Protein AF-A0A535M406-F1 (afdb_monomer_lite)

pLDDT: mean 81.82, std 18.18, range [33.34, 98.56]

Structure (mmCIF, N/CA/C/O backbone):
data_AF-A0A535M406-F1
#
_entry.id   AF-A0A535M406-F1
#
loop_
_atom_site.group_PDB
_atom_site.id
_atom_site.type_symbol
_atom_site.label_atom_id
_atom_site.label_alt_id
_atom_site.label_comp_id
_atom_site.label_asym_id
_atom_site.label_entity_id
_atom_site.label_seq_id
_atom_site.pdbx_PDB_ins_code
_atom_site.Cartn_x
_atom_site.Cartn_y
_atom_site.Cartn_z
_atom_site.occupancy
_atom_site.B_iso_or_equiv
_atom_site.auth_seq_id
_atom_site.auth_comp_id
_atom_site.auth_asym_id
_atom_site.auth_atom_id
_atom_site.pdbx_PDB_model_num
ATOM 1 N N . MET A 1 1 ? 58.680 9.173 12.655 1.00 36.47 1 MET A N 1
ATOM 2 C CA . MET A 1 1 ? 57.725 8.862 11.568 1.00 36.47 1 MET A CA 1
ATOM 3 C C . MET A 1 1 ? 56.357 9.417 11.970 1.00 36.47 1 MET A C 1
ATOM 5 O O . MET A 1 1 ? 55.750 8.888 12.888 1.00 36.47 1 MET A O 1
ATOM 9 N N . LYS A 1 2 ? 55.938 10.567 11.421 1.00 33.50 2 LYS A N 1
ATOM 10 C CA . LYS A 1 2 ? 54.682 11.246 11.800 1.00 33.50 2 LYS A CA 1
ATOM 11 C C . LYS A 1 2 ? 53.519 10.630 11.011 1.00 33.50 2 LYS A C 1
ATOM 13 O O . LYS A 1 2 ? 53.474 10.797 9.795 1.00 33.50 2 LYS A O 1
ATOM 18 N N . LEU A 1 3 ? 52.600 9.929 11.682 1.00 36.66 3 LEU A N 1
ATOM 19 C CA . LEU A 1 3 ? 51.358 9.455 11.063 1.00 36.66 3 LEU A CA 1
ATOM 20 C C . LEU A 1 3 ? 50.473 10.657 10.706 1.00 36.66 3 LEU A C 1
ATOM 22 O O . LEU A 1 3 ? 49.962 11.356 11.577 1.00 36.66 3 LEU A O 1
ATOM 26 N N . ARG A 1 4 ? 50.287 10.891 9.406 1.00 40.94 4 ARG A N 1
ATOM 27 C CA . ARG A 1 4 ? 49.237 11.766 8.882 1.00 40.94 4 ARG A CA 1
ATOM 28 C C . ARG A 1 4 ? 47.929 10.974 8.879 1.00 40.94 4 ARG A C 1
ATOM 30 O O . ARG A 1 4 ? 47.700 10.191 7.963 1.00 40.94 4 ARG A O 1
ATOM 37 N N . LEU A 1 5 ? 47.085 11.157 9.898 1.00 39.38 5 LEU A N 1
ATOM 38 C CA . LEU A 1 5 ? 45.704 10.673 9.841 1.00 39.38 5 LEU A CA 1
ATOM 39 C C . LEU A 1 5 ? 44.973 11.418 8.718 1.00 39.38 5 LEU A C 1
ATOM 41 O O . LEU A 1 5 ? 44.841 12.643 8.722 1.00 39.38 5 LEU A O 1
ATOM 45 N N . CYS A 1 6 ? 44.562 10.649 7.717 1.00 34.50 6 CYS A N 1
ATOM 46 C CA . CYS A 1 6 ? 43.936 11.118 6.498 1.00 34.50 6 CYS A CA 1
ATOM 47 C C . CYS A 1 6 ? 42.522 11.644 6.802 1.00 34.50 6 CYS A C 1
ATOM 49 O O . CYS A 1 6 ? 41.710 10.946 7.409 1.00 34.50 6 CYS A O 1
ATOM 51 N N . LYS A 1 7 ? 42.213 12.858 6.326 1.00 36.78 7 LYS A N 1
ATOM 52 C CA . LYS A 1 7 ? 40.925 13.571 6.474 1.00 36.78 7 LYS A CA 1
ATOM 53 C C . LYS A 1 7 ? 39.695 12.815 5.924 1.00 36.78 7 LYS A C 1
ATOM 55 O O . LYS A 1 7 ? 38.573 13.275 6.089 1.00 36.78 7 LYS A O 1
ATOM 60 N N . TRP A 1 8 ? 39.891 11.645 5.321 1.00 37.78 8 TRP A N 1
ATOM 61 C CA . TRP A 1 8 ? 38.843 10.776 4.781 1.00 37.78 8 TRP A CA 1
ATOM 62 C C . TRP A 1 8 ? 38.160 9.894 5.837 1.00 37.78 8 TRP A C 1
ATOM 64 O O . TRP A 1 8 ? 37.022 9.479 5.637 1.00 37.78 8 TRP A O 1
ATOM 74 N N . ALA A 1 9 ? 38.794 9.660 6.993 1.00 37.50 9 ALA A N 1
ATOM 75 C CA . ALA A 1 9 ? 38.210 8.824 8.049 1.00 37.50 9 ALA A CA 1
ATOM 76 C C . ALA A 1 9 ? 37.004 9.479 8.755 1.00 37.50 9 ALA A C 1
ATOM 78 O O . ALA A 1 9 ? 36.160 8.781 9.311 1.00 37.50 9 ALA A O 1
ATOM 79 N N . VAL A 1 10 ? 36.884 10.811 8.700 1.00 38.19 10 VAL A N 1
ATOM 80 C CA . VAL A 1 10 ? 35.792 11.551 9.361 1.00 38.19 10 VAL A CA 1
ATOM 81 C C . VAL A 1 10 ? 34.490 11.510 8.545 1.00 38.19 10 VAL A C 1
ATOM 83 O O . VAL A 1 10 ? 33.410 11.563 9.123 1.00 38.19 10 VAL A O 1
ATOM 86 N N . ILE A 1 11 ? 34.556 11.321 7.222 1.00 37.59 11 ILE A N 1
ATOM 87 C CA . ILE A 1 11 ? 33.353 11.276 6.368 1.00 37.59 11 ILE A CA 1
ATOM 88 C C . ILE A 1 11 ? 32.660 9.903 6.437 1.00 37.59 11 ILE A C 1
ATOM 90 O O . ILE A 1 11 ? 31.436 9.830 6.391 1.00 37.59 11 ILE A O 1
ATOM 94 N N . ALA A 1 12 ? 33.407 8.816 6.650 1.00 37.59 12 ALA A N 1
ATOM 95 C CA . ALA A 1 12 ? 32.821 7.480 6.797 1.00 37.59 12 ALA A CA 1
ATOM 96 C C . ALA A 1 12 ? 32.092 7.278 8.142 1.00 37.59 12 ALA A C 1
ATOM 98 O O . ALA A 1 12 ? 31.164 6.477 8.231 1.00 37.59 12 ALA A O 1
ATOM 99 N N . MET A 1 13 ? 32.467 8.027 9.185 1.00 33.34 13 MET A N 1
ATOM 100 C CA . MET A 1 13 ? 31.913 7.848 10.532 1.00 33.34 13 MET A CA 1
ATOM 101 C C . MET A 1 13 ? 30.552 8.534 10.743 1.00 33.34 13 MET A C 1
ATOM 103 O O . MET A 1 13 ? 29.824 8.156 11.656 1.00 33.34 13 MET A O 1
ATOM 107 N N . LEU A 1 14 ? 30.157 9.478 9.876 1.00 35.66 14 LEU A N 1
ATOM 108 C CA . LEU A 1 14 ? 28.833 10.121 9.939 1.00 35.66 14 LEU A CA 1
ATOM 109 C C . LEU A 1 14 ? 27.709 9.300 9.282 1.00 35.66 14 LEU A C 1
ATOM 111 O O . LEU A 1 14 ? 26.537 9.581 9.510 1.00 35.66 14 LEU A O 1
ATOM 115 N N . MET A 1 15 ? 28.047 8.273 8.496 1.00 39.69 15 MET A N 1
ATOM 116 C CA . MET A 1 15 ? 27.071 7.390 7.834 1.00 39.69 15 MET A CA 1
ATOM 117 C C . MET A 1 15 ? 26.693 6.165 8.686 1.00 39.69 15 MET A C 1
ATOM 119 O O . MET A 1 15 ? 25.773 5.432 8.338 1.00 39.69 15 MET A O 1
ATOM 123 N N . LEU A 1 16 ? 27.379 5.945 9.814 1.00 42.25 16 LEU A N 1
ATOM 124 C CA . LEU A 1 16 ? 27.208 4.770 10.680 1.00 42.25 16 LEU A CA 1
ATOM 125 C C . LEU A 1 16 ? 26.379 5.037 11.951 1.00 42.25 16 LEU A C 1
ATOM 127 O O . LEU A 1 16 ? 26.187 4.124 12.748 1.00 42.25 16 LEU A O 1
ATOM 131 N N . SER A 1 17 ? 25.839 6.248 12.137 1.00 37.47 17 SER A N 1
ATOM 132 C CA . SER A 1 17 ? 24.991 6.605 13.291 1.00 37.47 17 SER A CA 1
ATOM 133 C C . SER A 1 17 ? 23.481 6.648 12.998 1.00 37.47 17 SER A C 1
ATOM 135 O O . SER A 1 17 ? 22.698 7.003 13.875 1.00 37.47 17 SER A O 1
ATOM 137 N N . LEU A 1 18 ? 23.025 6.225 11.814 1.00 41.88 18 LEU A N 1
ATOM 138 C CA . LEU A 1 18 ? 21.598 6.212 11.434 1.00 41.88 18 LEU A CA 1
ATOM 139 C C . LEU A 1 18 ? 20.872 4.905 11.822 1.00 41.88 18 LEU A C 1
ATOM 141 O O . LEU A 1 18 ? 19.989 4.432 11.112 1.00 41.88 18 LEU A O 1
ATOM 145 N N . GLY A 1 19 ? 21.252 4.306 12.953 1.00 40.34 19 GLY A N 1
ATOM 146 C CA . GLY A 1 19 ? 20.755 3.005 13.419 1.00 40.34 19 GLY A CA 1
ATOM 147 C C . GLY A 1 19 ? 19.366 3.005 14.064 1.00 40.34 19 GLY A C 1
ATOM 148 O O . GLY A 1 19 ? 18.958 1.975 14.590 1.00 40.34 19 GLY A O 1
ATOM 149 N N . SER A 1 20 ? 18.631 4.116 14.017 1.00 40.66 20 SER A N 1
ATOM 150 C CA . SER A 1 20 ? 17.237 4.163 14.460 1.00 40.66 20 SER A CA 1
ATOM 151 C C . SER A 1 20 ? 16.371 4.594 13.283 1.00 40.66 20 SER A C 1
ATOM 153 O O . SER A 1 20 ? 16.597 5.688 12.760 1.00 40.66 20 SER A O 1
ATOM 155 N N . PRO A 1 21 ? 15.359 3.813 12.857 1.00 46.91 21 PRO A N 1
ATOM 156 C CA . PRO A 1 21 ? 14.337 4.335 11.965 1.00 46.91 21 PRO A CA 1
ATOM 157 C C . PRO A 1 21 ? 13.559 5.413 12.729 1.00 46.91 21 PRO A C 1
ATOM 159 O O . PRO A 1 21 ? 12.566 5.129 13.399 1.00 46.91 21 PRO A O 1
ATOM 162 N N . SER A 1 22 ? 14.011 6.665 12.657 1.00 44.38 22 SER A N 1
ATOM 163 C CA . SER A 1 22 ? 13.282 7.816 13.177 1.00 44.38 22 SER A CA 1
ATOM 164 C C . SER A 1 22 ? 12.066 8.053 12.284 1.00 44.38 22 SER A C 1
ATOM 166 O O . SER A 1 22 ? 12.057 8.842 11.344 1.00 44.38 22 SER A O 1
ATOM 168 N N . ARG A 1 23 ? 10.996 7.306 12.557 1.00 62.03 23 ARG A N 1
ATOM 169 C CA . ARG A 1 23 ? 9.675 7.551 11.978 1.00 62.03 23 ARG A CA 1
ATOM 170 C C . ARG A 1 23 ? 9.045 8.689 12.763 1.00 62.03 23 ARG A C 1
ATOM 172 O O . ARG A 1 23 ? 8.305 8.454 13.713 1.00 62.03 23 ARG A O 1
ATOM 179 N N . ALA A 1 24 ? 9.385 9.918 12.404 1.00 66.00 24 ALA A N 1
ATOM 180 C CA . ALA A 1 24 ? 8.803 11.093 13.029 1.00 66.00 24 ALA A CA 1
ATOM 181 C C . ALA A 1 24 ? 7.594 11.548 12.206 1.00 66.00 24 ALA A C 1
ATOM 183 O O . ALA A 1 24 ? 7.731 12.271 11.222 1.00 66.00 24 ALA A O 1
ATOM 184 N N . TRP A 1 25 ? 6.403 11.099 12.603 1.00 83.75 25 TRP A N 1
ATOM 185 C CA . TRP A 1 25 ? 5.187 11.812 12.225 1.00 83.75 25 TRP A CA 1
ATOM 186 C C . TRP A 1 25 ? 5.208 13.177 12.910 1.00 83.75 25 TRP A C 1
ATOM 188 O O . TRP A 1 25 ? 5.459 13.270 14.111 1.00 83.75 25 TRP A O 1
ATOM 198 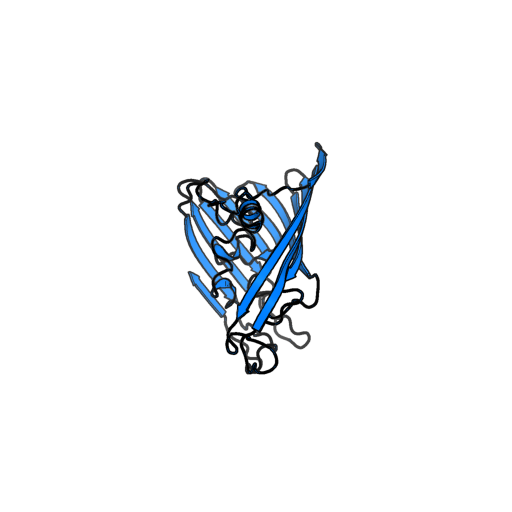N N . VAL A 1 26 ? 4.932 14.229 12.153 1.00 90.44 26 VAL A N 1
ATOM 199 C CA . VAL A 1 26 ? 4.689 15.564 12.686 1.00 90.44 26 VAL A CA 1
ATOM 200 C C . VAL A 1 26 ? 3.191 15.684 12.937 1.00 90.44 26 VAL A C 1
ATOM 202 O O . VAL A 1 26 ? 2.402 15.728 11.991 1.00 90.44 26 VAL A O 1
ATOM 205 N N . SER A 1 27 ? 2.788 15.705 14.207 1.00 91.81 27 SER A N 1
ATOM 206 C CA . SER A 1 27 ? 1.405 16.002 14.592 1.00 91.81 27 SER A CA 1
ATOM 207 C C . SER A 1 27 ? 1.120 17.482 14.343 1.00 91.81 27 SER A C 1
ATOM 209 O O . SER A 1 27 ? 1.719 18.343 14.980 1.00 91.81 27 SER A O 1
ATOM 211 N N . LEU A 1 28 ? 0.199 17.776 13.428 1.00 90.69 28 LEU A N 1
ATOM 212 C CA . LEU A 1 28 ? -0.311 19.131 13.201 1.00 90.69 28 LEU A CA 1
ATOM 213 C C . LEU A 1 28 ? -1.491 19.456 14.116 1.00 90.69 28 LEU A C 1
ATOM 215 O O . LEU A 1 28 ? -1.666 20.594 14.537 1.00 90.69 28 LEU A O 1
ATOM 219 N N . VAL A 1 29 ? -2.314 18.445 14.393 1.00 91.38 29 VAL A N 1
ATOM 220 C CA . VAL A 1 29 ? -3.453 18.528 15.307 1.00 91.38 29 VAL A CA 1
ATOM 221 C C . VAL A 1 29 ? -3.443 17.273 16.161 1.00 91.38 29 VAL A C 1
ATOM 223 O O . VAL A 1 29 ? -3.336 16.169 15.629 1.00 91.38 29 VAL A O 1
ATOM 226 N N . ASP A 1 30 ? -3.565 17.441 17.470 1.00 90.88 30 ASP A N 1
ATOM 227 C CA . ASP A 1 30 ? -3.723 16.341 18.417 1.00 90.88 30 ASP A CA 1
ATOM 228 C C . ASP A 1 30 ? -4.611 16.828 19.564 1.00 90.88 30 ASP A C 1
ATOM 230 O O . ASP A 1 30 ? -4.166 17.566 20.442 1.00 90.88 30 ASP A O 1
ATOM 234 N N . ASN A 1 31 ? -5.909 16.538 19.481 1.00 87.50 31 ASN A N 1
ATOM 235 C CA . ASN A 1 31 ? -6.884 16.915 20.501 1.00 87.50 31 ASN A CA 1
ATOM 236 C C . ASN A 1 31 ? -8.005 15.871 20.601 1.00 87.50 31 ASN A C 1
ATOM 238 O O . ASN A 1 31 ? -8.082 14.930 19.811 1.00 87.50 31 ASN A O 1
ATOM 242 N N . ASP A 1 32 ? -8.925 16.072 21.544 1.00 80.19 32 ASP A N 1
ATOM 243 C CA . ASP A 1 32 ? -10.033 15.140 21.799 1.00 80.19 32 ASP A CA 1
ATOM 244 C C . ASP A 1 32 ? -10.968 14.937 20.594 1.00 80.19 32 ASP A C 1
ATOM 246 O O . ASP A 1 32 ? -11.694 13.944 20.520 1.00 80.19 32 ASP A O 1
ATOM 250 N N . LYS A 1 33 ? -10.968 15.872 19.634 1.00 78.56 33 LYS A N 1
ATOM 251 C CA . LYS A 1 33 ? -11.820 15.829 18.438 1.00 78.56 33 LYS A CA 1
ATOM 252 C C . LYS A 1 33 ? -11.168 15.089 17.272 1.00 78.56 33 LYS A C 1
ATOM 254 O O . LYS A 1 33 ? -11.874 14.717 16.338 1.00 78.56 33 LYS A O 1
ATOM 259 N N . GLY A 1 34 ? -9.856 14.862 17.307 1.00 89.06 34 GLY A N 1
ATOM 260 C CA . GLY A 1 34 ? -9.152 14.159 16.247 1.00 89.06 34 GLY A CA 1
ATOM 261 C C . GLY A 1 34 ? -7.649 14.399 16.233 1.00 89.06 34 GLY A C 1
ATOM 262 O O . GLY A 1 34 ? -7.102 15.221 16.965 1.00 89.06 34 GLY A O 1
ATOM 263 N N . LYS A 1 35 ? -6.979 13.666 15.343 1.00 95.06 35 LYS A N 1
ATOM 264 C CA . LYS A 1 35 ? -5.529 13.747 15.152 1.00 95.06 35 LYS A CA 1
ATOM 265 C C . LYS A 1 35 ? -5.200 13.929 13.677 1.00 95.06 35 LYS A C 1
ATOM 267 O O . LYS A 1 35 ? -5.742 13.191 12.863 1.00 95.06 35 LYS A O 1
ATOM 272 N N . LEU A 1 36 ? -4.310 14.852 13.331 1.00 95.75 36 LEU A N 1
ATOM 273 C CA . LEU A 1 36 ? -3.769 15.035 11.984 1.00 95.75 36 LEU A CA 1
ATOM 274 C C . LEU A 1 36 ? -2.247 14.953 12.042 1.00 95.75 36 LEU A C 1
ATOM 276 O O . LEU A 1 36 ? -1.607 15.717 12.761 1.00 95.75 36 LEU A O 1
ATOM 280 N N . GLU A 1 37 ? -1.678 14.045 11.263 1.00 95.12 37 GLU A N 1
ATOM 281 C CA . GLU A 1 37 ? -0.248 13.764 11.218 1.00 95.12 37 GLU A CA 1
ATOM 282 C C . GLU A 1 37 ? 0.269 13.841 9.779 1.00 95.12 37 GLU A C 1
ATOM 284 O O . GLU A 1 37 ? -0.388 13.376 8.842 1.00 95.12 37 GLU A O 1
ATOM 289 N N . LEU A 1 38 ? 1.476 14.381 9.623 1.00 95.62 38 LEU A N 1
ATOM 290 C CA . LEU A 1 38 ? 2.222 14.414 8.370 1.00 95.62 38 LEU A CA 1
ATOM 291 C C . LEU A 1 38 ? 3.537 13.650 8.496 1.00 95.62 38 LEU A C 1
ATOM 293 O O . LEU A 1 38 ? 4.191 13.695 9.533 1.00 95.62 38 LEU A O 1
ATOM 297 N N . GLU A 1 39 ? 3.962 12.981 7.432 1.00 93.12 39 GLU A N 1
ATOM 298 C CA . GLU A 1 39 ? 5.288 12.365 7.354 1.00 93.12 39 GLU A CA 1
ATOM 299 C C . GLU A 1 39 ? 5.849 12.524 5.941 1.00 93.12 39 GLU A C 1
ATOM 301 O O . GLU A 1 39 ? 5.168 12.254 4.951 1.00 93.12 39 GLU A O 1
ATOM 306 N N . THR A 1 40 ? 7.115 12.920 5.846 1.00 93.25 40 THR A N 1
ATOM 307 C CA . THR A 1 40 ? 7.858 12.949 4.584 1.00 93.25 40 THR A CA 1
ATOM 308 C C . THR A 1 40 ? 8.910 11.856 4.614 1.00 93.25 40 THR A C 1
ATOM 310 O O . THR A 1 40 ? 9.613 11.695 5.609 1.00 93.25 40 THR A O 1
ATOM 313 N N . ARG A 1 41 ? 9.046 11.105 3.519 1.00 91.75 41 ARG A N 1
ATOM 314 C CA . ARG A 1 41 ? 10.104 10.100 3.375 1.00 91.75 41 ARG A CA 1
ATOM 315 C C . ARG A 1 41 ? 10.862 10.293 2.075 1.00 91.75 41 ARG A C 1
ATOM 317 O O . ARG A 1 41 ? 10.251 10.345 1.008 1.00 91.75 41 ARG A O 1
ATOM 324 N N . LEU A 1 42 ? 12.185 10.339 2.177 1.00 93.44 42 LEU A N 1
ATOM 325 C CA . LEU A 1 42 ? 13.101 10.480 1.049 1.00 93.44 42 LEU A CA 1
ATOM 326 C C . LEU A 1 42 ? 14.088 9.314 1.037 1.00 93.44 42 LEU A C 1
ATOM 328 O O . LEU A 1 42 ? 14.575 8.890 2.082 1.00 93.44 42 LEU A O 1
ATOM 332 N N . MET A 1 43 ? 14.356 8.786 -0.151 1.00 93.62 43 MET A N 1
ATOM 333 C CA . MET A 1 43 ? 15.325 7.724 -0.394 1.00 93.62 43 MET A CA 1
ATOM 334 C C . MET A 1 43 ? 16.116 8.074 -1.648 1.00 93.62 43 MET A C 1
ATOM 336 O O . MET A 1 43 ? 15.527 8.277 -2.711 1.00 93.62 43 MET A O 1
ATOM 340 N N . PHE A 1 44 ? 17.437 8.104 -1.515 1.00 94.75 44 PHE A N 1
ATOM 341 C CA . PHE A 1 44 ? 18.387 8.393 -2.587 1.00 94.75 44 PHE A CA 1
ATOM 342 C C . PHE A 1 44 ? 19.226 7.154 -2.849 1.00 94.75 44 PHE A C 1
ATOM 344 O O . PHE A 1 44 ? 19.646 6.505 -1.890 1.00 94.75 44 PHE A O 1
ATOM 351 N N . TRP A 1 45 ? 19.475 6.837 -4.116 1.00 94.25 45 TRP A N 1
ATOM 352 C CA . TRP A 1 45 ? 20.314 5.709 -4.515 1.00 94.25 45 TRP A CA 1
ATOM 353 C C . TRP A 1 45 ? 21.466 6.169 -5.394 1.00 94.25 45 TRP A C 1
ATOM 355 O O . TRP A 1 45 ? 21.296 7.070 -6.210 1.00 94.25 45 TRP A O 1
ATOM 365 N N . GLY A 1 46 ? 22.605 5.494 -5.239 1.00 94.56 46 GLY A N 1
ATOM 366 C CA . GLY A 1 46 ? 23.682 5.444 -6.220 1.00 94.56 46 GLY A CA 1
ATOM 367 C C . GLY A 1 46 ? 23.797 4.017 -6.747 1.00 94.56 46 GLY A C 1
ATOM 368 O O . GLY A 1 46 ? 23.891 3.086 -5.947 1.00 94.56 46 GLY A O 1
ATOM 369 N N . VAL A 1 47 ? 23.750 3.838 -8.064 1.00 91.81 47 VAL A N 1
ATOM 370 C CA . VAL A 1 47 ? 23.774 2.523 -8.718 1.00 91.81 47 VAL A CA 1
ATOM 371 C C . VAL A 1 47 ? 24.836 2.514 -9.811 1.00 91.81 47 VAL A C 1
ATOM 373 O O . VAL A 1 47 ? 24.973 3.487 -10.548 1.00 91.81 47 VAL A O 1
ATOM 376 N N . SER A 1 48 ? 25.562 1.402 -9.917 1.00 91.69 48 SER A N 1
ATOM 377 C CA . SER A 1 48 ? 26.333 1.033 -11.103 1.00 91.69 48 SER A CA 1
ATOM 378 C C . SER A 1 48 ? 25.631 -0.166 -11.734 1.00 91.69 48 SER A C 1
ATOM 380 O O . SER A 1 48 ? 25.590 -1.235 -11.126 1.00 91.69 48 SER A O 1
ATOM 382 N N . ALA A 1 49 ? 24.992 0.043 -12.880 1.00 88.56 49 ALA A N 1
ATOM 383 C CA . ALA A 1 49 ? 24.216 -0.965 -13.592 1.00 88.56 49 ALA A CA 1
ATOM 384 C C . ALA A 1 49 ? 24.987 -1.441 -14.824 1.00 88.56 49 ALA A C 1
ATOM 386 O O . ALA A 1 49 ? 25.607 -0.630 -15.524 1.00 88.56 49 ALA A O 1
ATOM 387 N N . GLY A 1 50 ? 24.940 -2.745 -15.098 1.00 88.25 50 GLY A N 1
ATOM 388 C CA . GLY A 1 50 ? 25.432 -3.278 -16.358 1.00 88.25 50 GLY A CA 1
ATOM 389 C C . GLY A 1 50 ? 24.636 -2.705 -17.527 1.00 88.25 50 GLY A C 1
ATOM 390 O O . GLY A 1 50 ? 23.475 -2.322 -17.382 1.00 88.25 50 GLY A O 1
ATOM 391 N N . ARG A 1 51 ? 25.248 -2.662 -18.712 1.00 82.25 51 ARG A N 1
ATOM 392 C CA . ARG A 1 51 ? 24.573 -2.207 -19.942 1.00 82.25 51 ARG A CA 1
ATOM 393 C C . ARG A 1 51 ? 23.257 -2.947 -20.242 1.00 82.25 51 ARG A C 1
ATOM 395 O O . ARG A 1 51 ? 22.350 -2.358 -20.819 1.00 82.25 51 ARG A O 1
ATOM 402 N N . ASP A 1 52 ? 23.162 -4.208 -19.818 1.00 82.12 52 ASP A N 1
ATOM 403 C CA . ASP A 1 52 ? 22.010 -5.088 -20.048 1.00 82.12 52 ASP A CA 1
ATOM 404 C C . ASP A 1 52 ? 20.943 -4.976 -18.936 1.00 82.12 52 ASP A C 1
ATOM 406 O O . ASP A 1 52 ? 19.846 -5.510 -19.073 1.00 82.12 52 ASP A O 1
ATOM 410 N N . ASP A 1 53 ? 21.233 -4.249 -17.849 1.00 79.31 53 ASP A N 1
ATOM 411 C CA . ASP A 1 53 ? 20.350 -4.110 -16.681 1.00 79.31 53 ASP A CA 1
ATOM 412 C C . ASP A 1 53 ? 19.384 -2.914 -16.790 1.00 79.31 53 ASP A C 1
ATOM 414 O O . ASP A 1 53 ? 18.677 -2.591 -15.834 1.00 79.31 53 ASP A O 1
ATOM 418 N N . VAL A 1 54 ? 19.359 -2.226 -17.937 1.00 79.06 54 VAL A N 1
ATOM 419 C CA . VAL A 1 54 ? 18.512 -1.051 -18.186 1.00 79.06 54 VAL A CA 1
ATOM 420 C C . VAL A 1 54 ? 17.276 -1.490 -18.979 1.00 79.06 54 VAL A C 1
ATOM 422 O O . VAL A 1 54 ? 17.360 -1.682 -20.190 1.00 79.06 54 VAL A O 1
ATOM 425 N N . PRO A 1 55 ? 16.107 -1.652 -18.330 1.00 67.50 55 PRO A N 1
ATOM 426 C CA . PRO A 1 55 ? 14.943 -2.306 -18.928 1.00 67.50 55 PRO A CA 1
ATOM 427 C C . PRO A 1 55 ? 14.193 -1.427 -19.938 1.00 67.50 55 PRO A C 1
ATOM 429 O O . PRO A 1 55 ? 13.302 -1.906 -20.631 1.00 67.50 55 PRO A O 1
ATOM 432 N N . SER A 1 56 ? 14.501 -0.130 -20.002 1.00 66.00 56 SER A N 1
ATOM 433 C CA . SER A 1 56 ? 13.826 0.818 -20.888 1.00 66.00 56 SER A CA 1
ATOM 434 C C . SER A 1 56 ? 14.762 1.948 -21.291 1.00 66.00 56 SER A C 1
ATOM 436 O O . SER A 1 56 ? 15.412 2.533 -20.426 1.00 66.00 56 SER A O 1
ATOM 438 N N . GLY A 1 57 ? 14.768 2.309 -22.573 1.00 67.62 57 GLY A N 1
ATOM 439 C CA . GLY A 1 57 ? 15.619 3.366 -23.119 1.00 67.62 57 GLY A CA 1
ATOM 440 C C . GLY A 1 57 ? 16.477 2.866 -24.285 1.00 67.62 57 GLY A C 1
ATOM 441 O O . GLY A 1 57 ? 16.280 1.744 -24.751 1.00 67.62 57 GLY A O 1
ATOM 442 N N . PRO A 1 58 ? 17.401 3.694 -24.800 1.00 72.00 58 PRO A N 1
ATOM 443 C CA . PRO A 1 58 ? 18.325 3.259 -25.840 1.00 72.00 58 PRO A CA 1
ATOM 444 C C . PRO A 1 58 ? 19.212 2.116 -25.332 1.00 72.00 58 PRO A C 1
ATOM 446 O O . PRO A 1 58 ? 19.528 2.050 -24.143 1.00 72.00 58 PRO A O 1
ATOM 449 N N . VAL A 1 59 ? 19.634 1.236 -26.243 1.00 79.31 59 VAL A N 1
ATOM 450 C CA . VAL A 1 59 ? 20.621 0.191 -25.939 1.00 79.31 59 VAL A CA 1
ATOM 451 C C . VAL A 1 59 ? 21.899 0.856 -25.441 1.00 79.31 59 VAL A C 1
ATOM 453 O O . VAL A 1 59 ? 22.406 1.789 -26.065 1.00 79.31 59 VAL A O 1
ATOM 456 N N . GLN A 1 60 ? 22.404 0.385 -24.307 1.00 82.56 60 GLN A N 1
ATOM 457 C CA . GLN A 1 60 ? 23.583 0.958 -23.675 1.00 82.56 60 GLN A CA 1
ATOM 458 C C . GLN A 1 60 ? 24.841 0.275 -24.211 1.00 82.56 60 GLN A C 1
ATOM 460 O O . GLN A 1 60 ? 24.919 -0.950 -24.286 1.00 82.56 60 GLN A O 1
ATOM 465 N N . SER A 1 61 ? 25.844 1.064 -24.588 1.00 83.19 61 SER A N 1
ATOM 466 C CA . SER A 1 61 ? 27.150 0.536 -24.999 1.00 83.19 61 SER A CA 1
ATOM 467 C C . SER A 1 61 ? 28.055 0.221 -23.804 1.00 83.19 61 SER A C 1
ATOM 469 O O . SER A 1 61 ? 28.941 -0.626 -23.911 1.00 83.19 61 SER A O 1
ATOM 471 N N . GLU A 1 62 ? 27.819 0.878 -22.666 1.00 88.88 62 GLU A N 1
ATOM 472 C CA . GLU A 1 62 ? 28.654 0.843 -21.463 1.00 88.88 62 GLU A CA 1
ATOM 473 C C . GLU A 1 62 ? 27.805 0.736 -20.189 1.00 88.88 62 GLU A C 1
ATOM 475 O O . GLU A 1 62 ? 26.584 0.900 -20.216 1.00 88.88 62 GLU A O 1
ATOM 480 N N . ASN A 1 63 ? 28.464 0.469 -19.060 1.00 90.31 63 ASN A N 1
ATOM 481 C CA . ASN A 1 63 ? 27.816 0.480 -17.752 1.00 90.31 63 ASN A CA 1
ATOM 482 C C . ASN A 1 63 ? 27.335 1.889 -17.395 1.00 90.31 63 ASN A C 1
ATOM 484 O O . ASN A 1 63 ? 28.030 2.879 -17.636 1.00 90.31 63 ASN A O 1
ATOM 488 N N . ILE A 1 64 ? 26.183 1.972 -16.734 1.00 88.94 64 ILE A N 1
ATOM 489 C CA . ILE A 1 64 ? 25.631 3.245 -16.276 1.00 88.94 64 ILE A CA 1
ATOM 490 C C . ILE A 1 64 ? 25.922 3.424 -14.795 1.00 88.94 64 ILE A C 1
ATOM 492 O O . ILE A 1 64 ? 25.517 2.612 -13.968 1.00 88.94 64 ILE A O 1
ATOM 496 N N . ASN A 1 65 ? 26.540 4.551 -14.455 1.00 92.31 65 ASN A N 1
ATOM 497 C CA . ASN A 1 65 ? 26.562 5.053 -13.088 1.00 92.31 65 ASN A CA 1
ATOM 498 C C . ASN A 1 65 ? 25.490 6.133 -12.932 1.00 92.31 65 ASN A C 1
ATOM 500 O O . ASN A 1 65 ? 25.457 7.103 -13.697 1.00 92.31 65 ASN A O 1
ATOM 504 N N . ASP A 1 66 ? 24.618 5.964 -11.945 1.00 92.00 66 ASP A N 1
ATOM 505 C CA . ASP A 1 66 ? 23.456 6.820 -11.750 1.00 92.00 66 ASP A CA 1
ATOM 506 C C . ASP A 1 66 ? 23.250 7.177 -10.278 1.00 92.00 66 ASP A C 1
ATOM 508 O O . ASP A 1 66 ? 23.438 6.342 -9.392 1.00 92.00 66 ASP A O 1
ATOM 512 N N . PHE A 1 67 ? 22.843 8.419 -10.023 1.00 95.88 67 PHE A N 1
ATOM 513 C CA . PHE A 1 67 ? 22.449 8.893 -8.700 1.00 95.88 67 PHE A CA 1
ATOM 514 C C . PHE A 1 67 ? 21.115 9.616 -8.808 1.00 95.88 67 PHE A C 1
ATOM 516 O O . PHE A 1 67 ? 20.993 10.596 -9.542 1.00 95.88 67 PHE A O 1
ATOM 523 N N . PHE A 1 68 ? 20.114 9.140 -8.075 1.00 94.62 68 PHE A N 1
ATOM 524 C CA . PHE A 1 68 ? 18.738 9.580 -8.277 1.00 94.62 68 PHE A CA 1
ATOM 525 C C . PHE A 1 68 ? 17.886 9.453 -7.013 1.00 94.62 68 PHE A C 1
ATOM 527 O O . PHE A 1 68 ? 18.244 8.788 -6.032 1.00 94.62 68 PHE A O 1
ATOM 534 N N . VAL A 1 69 ? 16.709 10.083 -7.040 1.00 94.88 69 VAL A N 1
ATOM 535 C CA . VAL A 1 69 ? 15.718 9.966 -5.967 1.00 94.88 69 VAL A CA 1
ATOM 536 C C . VAL A 1 69 ? 14.905 8.701 -6.197 1.00 94.88 69 VAL A C 1
ATOM 538 O O . VAL A 1 69 ? 13.972 8.669 -6.999 1.00 94.88 69 VAL A O 1
ATOM 541 N N . ARG A 1 70 ? 15.233 7.636 -5.466 1.00 93.19 70 ARG A N 1
ATOM 542 C CA . ARG A 1 70 ? 14.541 6.351 -5.579 1.00 93.19 70 ARG A CA 1
ATOM 543 C C . ARG A 1 70 ? 13.074 6.447 -5.174 1.00 93.19 70 ARG A C 1
ATOM 545 O O . ARG A 1 70 ? 12.226 5.880 -5.865 1.00 93.19 70 ARG A O 1
ATOM 552 N N . ARG A 1 71 ? 12.783 7.116 -4.051 1.00 93.06 71 ARG A N 1
ATOM 553 C CA . ARG A 1 71 ? 11.425 7.325 -3.518 1.00 93.06 71 ARG A CA 1
ATOM 554 C C . ARG A 1 71 ? 11.339 8.671 -2.811 1.00 93.06 71 ARG A C 1
ATOM 556 O O . ARG A 1 71 ? 12.058 8.899 -1.842 1.00 93.06 71 ARG A O 1
ATOM 563 N N . ALA A 1 72 ? 10.385 9.496 -3.216 1.00 95.00 72 ALA A N 1
ATOM 564 C CA . ALA A 1 72 ? 9.887 10.611 -2.420 1.00 95.00 72 ALA A CA 1
ATOM 565 C C . ALA A 1 72 ? 8.430 10.334 -2.043 1.00 95.00 72 ALA A C 1
ATOM 567 O O . ALA A 1 72 ? 7.640 9.901 -2.888 1.00 95.00 72 ALA A O 1
ATOM 568 N N . ARG A 1 73 ? 8.072 10.514 -0.771 1.00 94.19 73 ARG A N 1
ATOM 569 C CA . ARG A 1 73 ? 6.712 10.309 -0.261 1.00 94.19 73 ARG A CA 1
ATOM 570 C C . ARG A 1 73 ? 6.297 11.440 0.659 1.00 94.19 73 ARG A C 1
ATOM 572 O O . ARG A 1 73 ? 7.065 11.811 1.542 1.00 94.19 73 ARG A O 1
ATOM 579 N N . PHE A 1 74 ? 5.051 11.867 0.503 1.00 95.44 74 PHE A N 1
ATOM 580 C CA . PHE A 1 74 ? 4.346 12.740 1.432 1.00 95.44 74 PHE A CA 1
ATOM 581 C C . PHE A 1 74 ? 3.107 12.006 1.924 1.00 95.44 74 PHE A C 1
ATOM 583 O O . PHE A 1 74 ? 2.279 11.576 1.121 1.00 95.44 74 PHE A O 1
ATOM 590 N N . LEU A 1 75 ? 3.023 11.793 3.230 1.00 95.44 75 LEU A N 1
ATOM 591 C CA . LEU A 1 75 ? 1.973 11.028 3.874 1.00 95.44 75 LEU A CA 1
ATOM 592 C C . LEU A 1 75 ? 1.166 11.960 4.766 1.00 95.44 75 LEU A C 1
ATOM 594 O O . LEU A 1 75 ? 1.731 12.743 5.526 1.00 95.44 75 LEU A O 1
ATOM 598 N N . VAL A 1 76 ? -0.149 11.804 4.717 1.00 97.06 76 VAL A N 1
ATOM 599 C CA . VAL A 1 76 ? -1.099 12.438 5.622 1.00 97.06 76 VAL A CA 1
ATOM 600 C C . VAL A 1 76 ? -1.927 11.341 6.263 1.00 97.06 76 VAL A C 1
ATOM 602 O O . VAL A 1 76 ? -2.464 10.468 5.577 1.00 97.06 76 VAL A O 1
ATOM 605 N N . ARG A 1 77 ? -2.058 11.388 7.582 1.00 95.75 77 ARG A N 1
ATOM 606 C CA . ARG A 1 77 ? -2.989 10.545 8.326 1.00 95.75 77 ARG A CA 1
ATOM 607 C C . ARG A 1 77 ? -3.882 11.432 9.168 1.00 95.75 77 ARG A C 1
ATOM 609 O O . ARG A 1 77 ? -3.382 12.233 9.949 1.00 95.75 77 ARG A O 1
ATOM 616 N N . ALA A 1 78 ? -5.189 11.239 9.063 1.00 96.00 78 ALA A N 1
ATOM 617 C CA . ALA A 1 78 ? -6.149 11.888 9.939 1.00 96.00 78 ALA A CA 1
ATOM 618 C C . ALA A 1 78 ? -7.005 10.851 10.670 1.00 96.00 78 ALA A C 1
ATOM 620 O O . ALA A 1 78 ? -7.550 9.937 10.058 1.00 96.00 78 ALA A O 1
ATOM 621 N N . LYS A 1 79 ? -7.156 11.006 11.982 1.00 95.62 79 LYS A N 1
ATOM 622 C CA . LYS A 1 79 ? -8.214 10.379 12.774 1.00 95.62 79 LYS A CA 1
ATOM 623 C C . LYS A 1 79 ? -9.347 11.385 12.895 1.00 95.62 79 LYS A C 1
ATOM 625 O O . LYS A 1 79 ? -9.280 12.276 13.736 1.00 95.62 79 LYS A O 1
ATOM 630 N N . ALA A 1 80 ? -10.353 11.255 12.035 1.00 92.94 80 ALA A N 1
ATOM 631 C CA . ALA A 1 80 ? -11.512 12.148 12.017 1.00 92.94 80 ALA A CA 1
ATOM 632 C C . ALA A 1 80 ? -12.502 11.843 13.157 1.00 92.94 80 ALA A C 1
ATOM 634 O O . ALA A 1 80 ? -13.272 12.703 13.566 1.00 92.94 80 ALA A O 1
ATOM 635 N N . SER A 1 81 ? -12.499 10.606 13.663 1.00 93.00 81 SER A N 1
ATOM 636 C CA . SER A 1 81 ? -13.212 10.189 14.877 1.00 93.00 81 SER A CA 1
ATOM 637 C C . SER A 1 81 ? -12.561 8.918 15.445 1.00 93.00 81 SER A C 1
ATOM 639 O O . SER A 1 81 ? -11.739 8.309 14.754 1.00 93.00 81 SER A O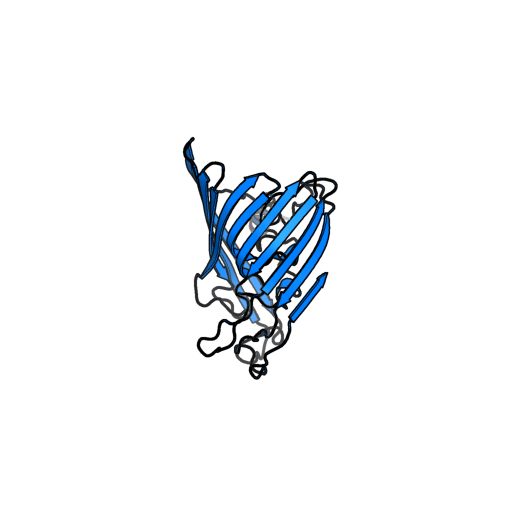 1
ATOM 641 N N . PRO A 1 82 ? -12.961 8.415 16.632 1.00 91.19 82 PRO A N 1
ATOM 642 C CA . PRO A 1 82 ? -12.480 7.123 17.137 1.00 91.19 82 PRO A CA 1
ATOM 643 C C . PRO A 1 82 ? -12.728 5.936 16.189 1.00 91.19 82 PRO A C 1
ATOM 645 O O . PRO A 1 82 ? -12.083 4.897 16.321 1.00 91.19 82 PRO A O 1
ATOM 648 N N . LYS A 1 83 ? -13.668 6.077 15.243 1.00 94.94 83 LYS A N 1
ATOM 649 C CA . LYS A 1 83 ? -14.060 5.029 14.295 1.00 94.94 83 LYS A CA 1
ATOM 650 C C . LYS A 1 83 ? -13.673 5.321 12.849 1.00 94.94 83 LYS A C 1
ATOM 652 O O . LYS A 1 83 ? -13.945 4.474 12.011 1.00 94.94 83 LYS A O 1
ATOM 657 N N . LEU A 1 84 ? -13.097 6.476 12.524 1.00 96.00 84 LEU A N 1
ATOM 658 C CA . LEU A 1 84 ? -12.816 6.847 11.136 1.00 96.00 84 LEU A CA 1
ATOM 659 C C . LEU A 1 84 ? -11.389 7.362 10.987 1.00 96.00 84 LEU A C 1
ATOM 661 O O . LEU A 1 84 ? -11.063 8.447 11.475 1.00 96.00 84 LEU A O 1
ATOM 665 N N . ASP A 1 85 ? -10.584 6.594 10.258 1.00 96.25 85 ASP A N 1
ATOM 666 C CA . ASP A 1 85 ? -9.257 7.001 9.811 1.00 96.25 85 ASP A CA 1
ATOM 667 C C . ASP A 1 85 ? -9.290 7.384 8.328 1.00 96.25 85 ASP A C 1
ATOM 669 O O . ASP A 1 85 ? -9.964 6.744 7.520 1.00 96.25 85 ASP A O 1
ATOM 673 N N . ILE A 1 86 ? -8.497 8.385 7.969 1.00 97.50 86 ILE A N 1
ATOM 674 C CA . ILE A 1 86 ? -8.248 8.848 6.606 1.00 97.50 86 ILE A CA 1
ATOM 675 C C . ILE A 1 86 ? -6.743 8.774 6.369 1.00 97.50 86 ILE A C 1
ATOM 677 O O . ILE A 1 86 ? -5.951 9.169 7.232 1.00 97.50 86 ILE A O 1
ATOM 681 N N . TYR A 1 87 ? -6.338 8.275 5.208 1.00 97.50 87 TYR A N 1
ATOM 682 C CA . TYR A 1 87 ? -4.936 8.199 4.817 1.00 97.50 87 TYR A CA 1
ATOM 683 C C . TYR A 1 87 ? -4.758 8.681 3.385 1.00 97.50 87 TYR A C 1
ATOM 685 O O . TYR A 1 87 ? -5.484 8.244 2.497 1.00 97.50 87 TYR A O 1
ATOM 693 N N . LEU A 1 88 ? -3.764 9.538 3.168 1.00 97.50 88 LEU A N 1
ATOM 694 C CA . LEU A 1 88 ? -3.300 9.969 1.856 1.00 97.50 88 LEU A CA 1
ATOM 695 C C . LEU A 1 88 ? -1.789 9.761 1.778 1.00 97.50 88 LEU A C 1
ATOM 697 O O . LEU A 1 88 ? -1.052 10.094 2.702 1.00 97.50 88 LEU A O 1
ATOM 701 N N . GLN A 1 89 ? -1.314 9.248 0.655 1.00 95.31 89 GLN A N 1
ATOM 702 C CA . GLN A 1 89 ? 0.099 9.150 0.340 1.00 95.31 89 GLN A CA 1
ATOM 703 C C . GLN A 1 89 ? 0.323 9.582 -1.100 1.00 95.31 89 GLN A C 1
ATOM 705 O O . GLN A 1 89 ? -0.046 8.868 -2.032 1.00 95.31 89 GLN A O 1
ATOM 710 N N . LEU A 1 90 ? 1.001 10.709 -1.269 1.00 95.62 90 LEU A N 1
ATOM 711 C CA . LEU A 1 90 ? 1.560 11.129 -2.545 1.00 95.62 90 LEU A CA 1
ATOM 712 C C . LEU A 1 90 ? 2.961 10.541 -2.691 1.00 95.62 90 LEU A C 1
ATOM 714 O O . LEU A 1 90 ? 3.705 10.417 -1.711 1.00 95.62 90 LEU A O 1
ATOM 718 N N . GLY A 1 91 ? 3.344 10.173 -3.908 1.00 93.94 91 GLY A N 1
ATOM 719 C CA . GLY A 1 91 ? 4.681 9.658 -4.149 1.00 93.94 91 GLY A CA 1
ATOM 720 C C . GLY A 1 91 ? 5.196 9.850 -5.561 1.00 93.94 91 GLY A C 1
ATOM 721 O O . GLY A 1 91 ? 4.424 9.813 -6.509 1.00 93.94 91 GLY A O 1
ATOM 722 N N . GLN A 1 92 ? 6.516 9.989 -5.649 1.00 93.12 92 GLN A N 1
ATOM 723 C CA . GLN A 1 92 ? 7.313 9.945 -6.870 1.00 93.12 92 GLN A CA 1
ATOM 724 C C . GLN A 1 92 ? 8.359 8.836 -6.722 1.00 93.12 92 GLN A C 1
ATOM 726 O O . GLN A 1 92 ? 9.051 8.777 -5.696 1.00 93.12 92 GLN A O 1
ATOM 731 N N . ASP A 1 93 ? 8.478 7.976 -7.730 1.00 91.38 93 ASP A N 1
ATOM 732 C CA . ASP A 1 93 ? 9.520 6.951 -7.823 1.00 91.38 93 ASP A CA 1
ATOM 733 C C . ASP A 1 93 ? 10.530 7.248 -8.930 1.00 91.38 93 ASP A C 1
ATOM 735 O O . ASP A 1 93 ? 10.189 7.767 -9.991 1.00 91.38 93 ASP A O 1
ATOM 739 N N . ASN A 1 94 ? 11.786 6.890 -8.650 1.00 92.25 94 ASN A N 1
ATOM 740 C CA . ASN A 1 94 ? 12.917 6.913 -9.580 1.00 92.25 94 ASN A CA 1
ATOM 741 C C . ASN A 1 94 ? 13.152 8.279 -10.258 1.00 92.25 94 ASN A C 1
ATOM 743 O O . ASN A 1 94 ? 13.558 8.343 -11.415 1.00 92.25 94 ASN A O 1
ATOM 747 N N . ALA A 1 95 ? 12.896 9.384 -9.552 1.00 93.81 95 ALA A N 1
ATOM 748 C CA . ALA A 1 95 ? 13.044 10.727 -10.105 1.00 93.81 95 ALA A CA 1
ATOM 749 C C . ALA A 1 95 ? 14.507 10.992 -10.493 1.00 93.81 95 ALA A C 1
ATOM 751 O O . ALA A 1 95 ? 15.396 10.948 -9.639 1.00 93.81 95 ALA A O 1
ATOM 752 N N . GLY A 1 96 ? 14.728 11.275 -11.779 1.00 91.19 96 GLY A N 1
ATOM 753 C CA . GLY A 1 96 ? 16.056 11.498 -12.350 1.00 91.19 96 GLY A CA 1
ATOM 754 C C . GLY A 1 96 ? 16.839 10.225 -12.676 1.00 91.19 96 GLY A C 1
ATOM 755 O O . GLY A 1 96 ? 18.012 10.340 -13.011 1.00 91.19 96 GLY A O 1
ATOM 756 N N . SER A 1 97 ? 16.230 9.035 -12.582 1.00 91.12 97 SER A N 1
ATOM 757 C CA . SER A 1 97 ? 16.938 7.791 -12.885 1.00 91.12 97 SER A CA 1
ATOM 758 C C . SER A 1 97 ? 17.157 7.591 -14.383 1.00 91.12 97 SER A C 1
ATOM 760 O O . SER A 1 97 ? 16.270 7.842 -15.198 1.00 91.12 97 SER A O 1
ATOM 762 N N . LYS A 1 98 ? 18.337 7.077 -14.719 1.00 87.12 98 LYS A N 1
ATOM 763 C CA . LYS A 1 98 ? 18.738 6.597 -16.047 1.00 87.12 98 LYS A CA 1
ATOM 764 C C . LYS A 1 98 ? 18.574 5.084 -16.201 1.00 87.12 98 LYS A C 1
ATOM 766 O O . LYS A 1 98 ? 18.598 4.587 -17.318 1.00 87.12 98 LYS A O 1
ATOM 771 N N . VAL A 1 99 ? 18.450 4.361 -15.086 1.00 87.62 99 VAL A N 1
ATOM 772 C CA . VAL A 1 99 ? 18.446 2.886 -15.041 1.00 87.62 99 VAL A CA 1
ATOM 773 C C . VAL A 1 99 ? 17.078 2.295 -14.697 1.00 87.62 99 VAL A C 1
ATOM 775 O O . VAL A 1 99 ? 16.831 1.126 -14.960 1.00 87.62 99 VAL A O 1
ATOM 778 N N . LEU A 1 100 ? 16.164 3.085 -14.129 1.00 86.00 100 LEU A N 1
ATOM 779 C CA . LEU A 1 100 ? 14.794 2.673 -13.815 1.00 86.00 100 LEU A CA 1
ATOM 780 C C . LEU A 1 100 ? 13.793 3.640 -14.452 1.00 86.00 100 LEU A C 1
ATOM 782 O O . LEU A 1 100 ? 14.031 4.845 -14.460 1.00 86.00 100 LEU A O 1
ATOM 786 N N . LYS A 1 101 ? 12.632 3.136 -14.898 1.00 85.75 101 LYS A N 1
ATOM 787 C CA . LYS A 1 101 ? 11.539 3.980 -15.416 1.00 85.75 101 LYS A CA 1
ATOM 788 C C . LYS A 1 101 ? 11.095 4.978 -14.325 1.00 85.75 101 LYS A C 1
ATOM 790 O O . LYS A 1 101 ? 10.653 4.527 -13.257 1.00 85.75 101 LYS A O 1
ATOM 795 N N . PRO A 1 102 ? 11.225 6.302 -14.545 1.00 85.94 102 PRO A N 1
ATOM 796 C CA . PRO A 1 102 ? 10.709 7.311 -13.629 1.00 85.94 102 PRO A CA 1
ATOM 797 C C . PRO A 1 102 ? 9.186 7.375 -13.692 1.00 85.94 102 PRO A C 1
ATOM 799 O O . PRO A 1 102 ? 8.578 7.198 -14.749 1.00 85.94 102 PRO A O 1
ATOM 802 N N . ASP A 1 103 ? 8.571 7.682 -12.554 1.00 85.56 103 ASP A N 1
ATOM 803 C CA . ASP A 1 103 ? 7.174 8.107 -12.537 1.00 85.56 103 ASP A CA 1
ATOM 804 C C . ASP A 1 103 ? 7.039 9.436 -13.299 1.00 85.56 103 ASP A C 1
ATOM 806 O O . ASP A 1 103 ? 7.919 10.297 -13.212 1.00 85.56 103 ASP A O 1
ATOM 810 N N . ALA A 1 104 ? 5.910 9.642 -13.986 1.00 84.12 104 ALA A N 1
ATOM 811 C CA . ALA A 1 104 ? 5.619 10.881 -14.720 1.00 84.12 104 ALA A CA 1
ATOM 812 C C . ALA A 1 104 ? 5.420 12.121 -13.815 1.00 84.12 104 ALA A C 1
ATOM 814 O O . ALA A 1 104 ? 5.139 13.211 -14.305 1.00 84.12 104 ALA A O 1
ATOM 815 N N . GLY A 1 105 ? 5.543 11.962 -12.495 1.00 88.44 105 GLY A N 1
ATOM 816 C CA . GLY A 1 105 ? 5.339 12.997 -11.493 1.00 88.44 105 GLY A CA 1
ATOM 817 C C . GLY A 1 105 ? 4.706 12.435 -10.222 1.00 88.44 105 GLY A C 1
ATOM 818 O O . GLY A 1 105 ? 4.385 11.245 -10.126 1.00 88.44 105 GLY A O 1
ATOM 819 N N . PHE A 1 106 ? 4.509 13.313 -9.235 1.00 91.19 106 PHE A N 1
ATOM 820 C CA . PHE A 1 106 ? 3.829 12.928 -8.004 1.00 91.19 106 PHE A CA 1
ATOM 821 C C . PHE A 1 106 ? 2.430 12.405 -8.307 1.00 91.19 106 PHE A C 1
ATOM 823 O O . PHE A 1 106 ? 1.601 13.098 -8.892 1.00 91.19 106 PHE A O 1
ATOM 830 N N . ARG A 1 107 ? 2.166 11.190 -7.838 1.00 90.81 107 ARG A N 1
ATOM 831 C CA . ARG A 1 107 ? 0.880 10.514 -7.975 1.00 90.81 107 ARG A CA 1
ATOM 832 C C . ARG A 1 107 ? 0.317 10.123 -6.625 1.00 90.81 107 ARG A C 1
ATOM 834 O O . ARG A 1 107 ? 1.056 9.930 -5.653 1.00 90.81 107 ARG A O 1
ATOM 841 N N . ILE A 1 108 ? -1.002 9.982 -6.574 1.00 92.06 108 ILE A N 1
ATOM 842 C CA . ILE A 1 108 ? -1.688 9.390 -5.430 1.00 92.06 108 ILE A CA 1
ATOM 843 C C . ILE A 1 108 ? -1.331 7.907 -5.424 1.00 92.06 108 ILE A C 1
ATOM 845 O O . ILE A 1 108 ? -1.722 7.156 -6.309 1.00 92.06 108 ILE A O 1
ATOM 849 N N . LYS A 1 109 ? -0.538 7.496 -4.435 1.00 91.25 109 LYS A N 1
ATOM 850 C CA . LYS A 1 109 ? -0.190 6.093 -4.211 1.00 91.25 109 LYS A CA 1
ATOM 851 C C . LYS A 1 109 ? -1.299 5.433 -3.410 1.00 91.25 109 LYS A C 1
ATOM 853 O O . LYS A 1 109 ? -1.829 4.422 -3.826 1.00 91.25 109 LYS A O 1
ATOM 858 N N . ASP A 1 110 ? -1.659 5.993 -2.265 1.00 94.44 110 ASP A N 1
ATOM 859 C CA . ASP A 1 110 ? -2.721 5.444 -1.424 1.00 94.44 110 ASP A CA 1
ATOM 860 C C . ASP A 1 110 ? -3.651 6.591 -1.019 1.00 94.44 110 ASP A C 1
ATOM 862 O O . ASP A 1 110 ? -3.177 7.628 -0.556 1.00 94.44 110 ASP A O 1
ATOM 866 N N . PHE A 1 111 ? -4.956 6.408 -1.175 1.00 97.31 111 PHE A N 1
ATOM 867 C CA . PHE A 1 111 ? -5.971 7.299 -0.626 1.00 97.31 111 PHE A CA 1
ATOM 868 C C . PHE A 1 111 ? -7.167 6.466 -0.191 1.00 97.31 111 PHE A C 1
ATOM 870 O O . PHE A 1 111 ? -7.844 5.879 -1.030 1.00 97.31 111 PHE A O 1
ATOM 877 N N . TYR A 1 112 ? -7.413 6.379 1.112 1.00 97.94 112 TYR A N 1
ATOM 878 C CA . TYR A 1 112 ? -8.505 5.559 1.621 1.00 97.94 112 TYR A CA 1
ATOM 879 C C . TYR A 1 112 ? -9.100 6.094 2.918 1.00 97.94 112 TYR A C 1
ATOM 881 O O . TYR A 1 112 ? -8.451 6.783 3.711 1.00 97.94 112 TYR A O 1
ATOM 889 N N . LEU A 1 113 ? -10.344 5.683 3.142 1.00 98.31 113 LEU A N 1
ATOM 890 C CA . LEU A 1 113 ? -11.074 5.810 4.393 1.00 98.31 113 LEU A CA 1
ATOM 891 C C . LEU A 1 113 ? -11.150 4.431 5.044 1.00 98.31 113 LEU A C 1
ATOM 893 O O . LEU A 1 113 ? -11.440 3.450 4.365 1.00 98.31 113 LEU A O 1
ATOM 897 N N . ASN A 1 114 ? -10.915 4.343 6.350 1.00 98.12 114 ASN A N 1
ATOM 898 C CA . ASN A 1 114 ? -11.061 3.106 7.110 1.00 98.12 114 ASN A CA 1
ATOM 899 C C . ASN A 1 114 ? -12.011 3.321 8.292 1.00 98.12 114 ASN A C 1
ATOM 901 O O . ASN A 1 114 ? -11.672 3.994 9.269 1.00 98.12 114 ASN A O 1
ATOM 905 N N . TYR A 1 115 ? -13.199 2.728 8.197 1.00 98.06 115 TYR A N 1
ATOM 906 C CA . TYR A 1 115 ? -14.208 2.711 9.243 1.00 98.06 115 TYR A CA 1
ATOM 907 C C . TYR A 1 115 ? -14.021 1.508 10.172 1.00 98.06 115 TYR A C 1
ATOM 909 O O . TYR A 1 115 ? -14.080 0.351 9.757 1.00 98.06 115 TYR A O 1
ATOM 917 N N . LYS A 1 116 ? -13.844 1.780 11.461 1.00 96.38 116 LYS A N 1
ATOM 918 C CA . LYS A 1 116 ? -13.592 0.800 12.515 1.00 96.38 116 LYS A CA 1
ATOM 919 C C . LYS A 1 116 ? -14.851 0.565 13.335 1.00 96.38 116 LYS A C 1
ATOM 921 O O . LYS A 1 116 ? -15.127 1.292 14.291 1.00 96.38 116 LYS A O 1
ATOM 926 N N . ARG A 1 117 ? -15.611 -0.481 12.998 1.00 96.31 117 ARG A N 1
ATOM 927 C CA . ARG A 1 117 ? -16.737 -0.916 13.838 1.00 96.31 117 ARG A CA 1
ATOM 928 C C . ARG A 1 117 ? -16.233 -1.606 15.105 1.00 96.31 117 ARG A C 1
ATOM 930 O O . ARG A 1 117 ? -16.741 -1.322 16.186 1.00 96.31 117 ARG A O 1
ATOM 937 N N . ALA A 1 118 ? -15.247 -2.485 14.950 1.00 94.56 118 ALA A N 1
ATOM 938 C CA . ALA A 1 118 ? -14.507 -3.165 16.010 1.00 94.56 118 ALA A CA 1
ATOM 939 C C . ALA A 1 118 ? -13.104 -3.536 15.495 1.00 94.56 118 ALA A C 1
ATOM 941 O O . ALA A 1 118 ? -12.863 -3.513 14.290 1.00 94.56 118 ALA A O 1
ATOM 942 N N . GLU A 1 119 ? -12.178 -3.944 16.367 1.00 91.25 119 GLU A N 1
ATOM 943 C CA . GLU A 1 119 ? -10.847 -4.408 15.924 1.00 91.25 119 GLU A CA 1
ATOM 944 C C . GLU A 1 119 ? -10.929 -5.584 14.937 1.00 91.25 119 GLU A C 1
ATOM 946 O O . GLU A 1 119 ? -10.170 -5.654 13.966 1.00 91.25 119 GLU A O 1
ATOM 951 N N . GLY A 1 120 ? -11.897 -6.473 15.171 1.00 95.12 120 GLY A N 1
ATOM 952 C CA . GLY A 1 120 ? -12.189 -7.632 14.337 1.00 95.12 120 GLY A CA 1
ATOM 953 C C . GLY A 1 120 ? -13.083 -7.351 13.130 1.00 95.12 120 GLY A C 1
ATOM 954 O O . GLY A 1 120 ? -13.340 -8.293 12.397 1.00 95.12 120 GLY A O 1
ATOM 955 N N . LEU A 1 121 ? -13.570 -6.119 12.931 1.00 97.06 121 LEU A N 1
ATOM 956 C CA . LEU A 1 121 ? -14.414 -5.762 11.787 1.00 97.06 121 LEU A CA 1
ATOM 957 C C . LEU A 1 121 ? -14.234 -4.291 11.400 1.00 97.06 121 LEU A C 1
ATOM 959 O O . LEU A 1 121 ? -14.747 -3.375 12.055 1.00 97.06 121 LEU A O 1
ATOM 963 N N . GLN A 1 122 ? -13.525 -4.085 10.301 1.00 98.06 122 GLN A N 1
ATOM 964 C CA . GLN A 1 122 ? -13.211 -2.790 9.721 1.00 98.06 122 GLN A CA 1
ATOM 965 C C . GLN A 1 122 ? -13.550 -2.806 8.229 1.00 98.06 122 GLN A C 1
ATOM 967 O O . GLN A 1 122 ? -13.396 -3.832 7.563 1.00 98.06 122 GLN A O 1
ATOM 972 N N . LEU A 1 123 ? -14.012 -1.668 7.719 1.00 98.38 123 LEU A N 1
ATOM 973 C CA . LEU A 1 123 ? -14.321 -1.444 6.311 1.00 98.38 123 LEU A CA 1
ATOM 974 C C . LEU A 1 123 ? -13.383 -0.369 5.773 1.00 98.38 123 LEU A C 1
ATOM 976 O O . LEU A 1 123 ? -13.367 0.745 6.290 1.00 98.38 123 LEU A O 1
ATOM 980 N N . LEU A 1 124 ? -12.631 -0.696 4.732 1.00 98.44 124 LEU A N 1
ATOM 981 C CA . LEU A 1 124 ? -11.698 0.204 4.071 1.00 98.44 124 LEU A CA 1
ATOM 982 C C . LEU A 1 124 ? -12.148 0.424 2.627 1.00 98.44 124 LEU A C 1
ATOM 984 O O . LEU A 1 124 ? -12.450 -0.549 1.947 1.00 98.44 124 LEU A O 1
ATOM 988 N N . VAL A 1 125 ? -12.207 1.673 2.165 1.00 98.56 125 VAL A N 1
ATOM 989 C CA . VAL A 1 125 ? -12.618 2.029 0.794 1.00 98.56 125 VAL A CA 1
ATOM 990 C C . VAL A 1 125 ? -11.678 3.090 0.227 1.00 98.56 125 VAL A C 1
ATOM 992 O O . VAL A 1 125 ? -11.309 4.024 0.942 1.00 98.56 125 VAL A O 1
ATOM 995 N N . GLY A 1 126 ? -11.298 2.949 -1.043 1.00 97.00 126 GLY A N 1
ATOM 996 C CA . GLY A 1 126 ? -10.455 3.891 -1.783 1.00 97.00 126 GLY A CA 1
ATOM 997 C C . GLY A 1 126 ? -9.402 3.186 -2.637 1.00 97.00 126 GLY A C 1
ATOM 998 O O . GLY A 1 126 ? -9.577 2.029 -3.010 1.00 97.00 126 GLY A O 1
ATOM 999 N N . GLN A 1 127 ? -8.287 3.864 -2.898 1.00 94.75 127 GLN A N 1
ATOM 1000 C CA . GLN A 1 127 ? -7.113 3.303 -3.563 1.00 94.75 127 GLN A CA 1
ATOM 1001 C C . GLN A 1 127 ? -6.082 2.855 -2.526 1.00 94.75 127 GLN A C 1
ATOM 1003 O O . GLN A 1 127 ? -5.579 3.658 -1.731 1.00 94.75 127 GLN A O 1
ATOM 1008 N N . PHE A 1 128 ? -5.741 1.571 -2.524 1.00 94.31 128 PHE A N 1
ATOM 1009 C CA . PHE A 1 128 ? -4.794 1.007 -1.565 1.00 94.31 128 PHE A CA 1
ATOM 1010 C C . PHE A 1 128 ? -4.145 -0.267 -2.098 1.00 94.31 128 PHE A C 1
ATOM 1012 O O . PHE A 1 128 ? -4.489 -0.792 -3.152 1.00 94.31 128 PHE A O 1
ATOM 1019 N N . LYS A 1 129 ? -3.158 -0.775 -1.362 1.00 92.81 129 LYS A N 1
ATOM 1020 C CA . LYS A 1 129 ? -2.452 -2.007 -1.723 1.00 92.81 129 LYS A CA 1
ATOM 1021 C C . LYS A 1 129 ? -3.354 -3.235 -1.684 1.00 92.81 129 LYS A C 1
ATOM 1023 O O . LYS A 1 129 ? -3.999 -3.501 -0.671 1.00 92.81 129 LYS A O 1
ATOM 1028 N N . VAL A 1 130 ? -3.261 -4.057 -2.723 1.00 92.25 130 VAL A N 1
ATOM 1029 C CA . VAL A 1 130 ? -3.948 -5.349 -2.796 1.00 92.25 130 VAL A CA 1
ATOM 1030 C C . VAL A 1 130 ? -3.402 -6.283 -1.704 1.00 92.25 130 VAL A C 1
ATOM 1032 O O . VAL A 1 130 ? -2.178 -6.479 -1.618 1.00 9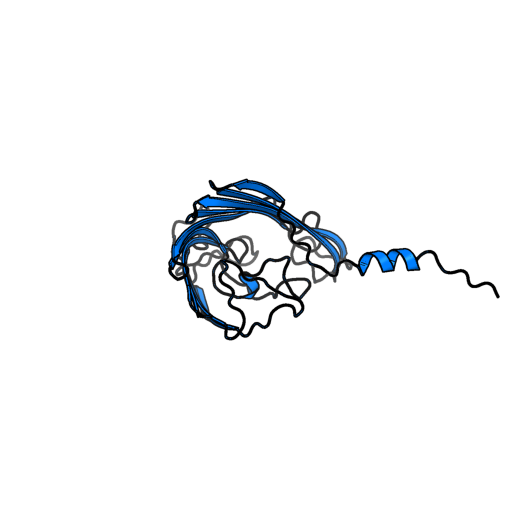2.25 130 VAL A O 1
ATOM 1035 N N . PRO A 1 131 ? -4.268 -6.887 -0.865 1.00 92.56 131 PRO A N 1
ATOM 1036 C CA . PRO A 1 131 ? -3.866 -7.688 0.283 1.00 92.56 131 PRO A CA 1
ATOM 1037 C C . PRO A 1 131 ? -3.447 -9.102 -0.116 1.00 92.56 131 PRO A C 1
ATOM 1039 O O . PRO A 1 131 ? -3.992 -10.065 0.395 1.00 92.56 131 PRO A O 1
ATOM 1042 N N . PHE A 1 132 ? -2.469 -9.238 -1.007 1.00 87.81 132 PHE A N 1
ATOM 1043 C CA . PHE A 1 132 ? -1.972 -10.540 -1.436 1.00 87.81 132 PHE A CA 1
ATOM 1044 C C . PHE A 1 132 ? -0.689 -10.902 -0.672 1.00 87.81 132 PHE A C 1
ATOM 1046 O O . PHE A 1 132 ? -0.770 -11.586 0.343 1.00 87.81 132 PHE A O 1
ATOM 1053 N N . LEU A 1 133 ? 0.484 -10.379 -1.055 1.00 87.00 133 LEU A N 1
ATOM 1054 C CA . LEU A 1 133 ? 1.774 -10.706 -0.415 1.00 87.00 133 LEU A CA 1
ATOM 1055 C C . LEU A 1 133 ? 2.095 -9.854 0.818 1.00 87.00 133 LEU A C 1
ATOM 1057 O O . LEU A 1 133 ? 1.883 -8.640 0.821 1.00 87.00 133 LEU A O 1
ATOM 1061 N N . ARG A 1 134 ? 2.767 -10.464 1.806 1.00 88.62 134 ARG A N 1
ATOM 1062 C CA . ARG A 1 134 ? 3.327 -9.745 2.964 1.00 88.62 134 ARG A CA 1
ATOM 1063 C C . ARG A 1 134 ? 4.222 -8.583 2.527 1.00 88.62 134 ARG A C 1
ATOM 1065 O O . ARG A 1 134 ? 3.957 -7.445 2.899 1.00 88.62 134 ARG A O 1
ATOM 1072 N N . GLN A 1 135 ? 5.215 -8.857 1.680 1.00 87.44 135 GLN A N 1
ATOM 1073 C CA . GLN A 1 135 ? 6.159 -7.841 1.206 1.00 87.44 135 GLN A CA 1
ATOM 1074 C C . GLN A 1 135 ? 5.463 -6.695 0.450 1.00 87.44 135 GLN A C 1
ATOM 1076 O O . GLN A 1 135 ? 5.897 -5.543 0.523 1.00 87.44 135 GLN A O 1
ATOM 1081 N N . ASN A 1 136 ? 4.342 -6.975 -0.231 1.00 87.44 136 ASN A N 1
ATOM 1082 C CA . ASN A 1 136 ? 3.554 -5.925 -0.874 1.00 87.44 136 ASN A CA 1
ATOM 1083 C C . ASN A 1 136 ? 3.002 -4.937 0.166 1.00 87.44 136 ASN A C 1
ATOM 1085 O O . ASN A 1 136 ? 3.130 -3.716 0.025 1.00 87.44 136 ASN A O 1
ATOM 1089 N N . LEU A 1 137 ? 2.441 -5.475 1.248 1.00 90.25 137 LEU A N 1
ATOM 1090 C CA . LEU A 1 137 ? 1.794 -4.725 2.323 1.00 90.25 137 LEU A CA 1
ATOM 1091 C C . LEU A 1 137 ? 2.767 -3.956 3.226 1.00 90.25 137 LEU A C 1
ATOM 1093 O O . LEU A 1 137 ? 2.361 -3.017 3.909 1.00 90.25 137 LEU A O 1
ATOM 1097 N N . GLU A 1 138 ? 4.054 -4.277 3.190 1.00 89.00 138 GLU A N 1
ATOM 1098 C CA . GLU A 1 138 ? 5.105 -3.533 3.890 1.00 89.00 138 GLU A CA 1
ATOM 1099 C C . GLU A 1 138 ? 5.425 -2.209 3.188 1.00 89.00 138 GLU A C 1
ATOM 1101 O O . GLU A 1 138 ? 5.285 -2.077 1.977 1.00 89.00 138 GLU A O 1
ATOM 1106 N N . SER A 1 139 ? 5.877 -1.185 3.908 1.00 86.44 139 SER A N 1
ATOM 1107 C CA . SER A 1 139 ? 6.363 0.047 3.264 1.00 86.44 139 SER A CA 1
ATOM 1108 C C . SER A 1 139 ? 7.587 -0.240 2.381 1.00 86.44 139 SER A C 1
ATOM 1110 O O . SER A 1 139 ? 8.428 -1.066 2.729 1.00 86.44 139 SER A O 1
ATOM 1112 N N . GLY A 1 140 ? 7.732 0.479 1.263 1.00 84.31 140 GLY A N 1
ATOM 1113 C CA . GLY A 1 140 ? 8.967 0.440 0.464 1.00 84.31 140 GLY A CA 1
ATOM 1114 C C . GLY A 1 140 ? 10.192 0.977 1.219 1.00 84.31 140 GLY A C 1
ATOM 1115 O O . GLY A 1 140 ? 11.313 0.681 0.840 1.00 84.31 140 GLY A O 1
ATOM 1116 N N . PHE A 1 141 ? 9.973 1.724 2.305 1.00 86.94 141 PHE A N 1
ATOM 1117 C CA . PHE A 1 141 ? 11.018 2.213 3.215 1.00 86.94 141 PHE A CA 1
ATOM 1118 C C . PHE A 1 141 ? 11.351 1.236 4.347 1.00 86.94 141 PHE A C 1
ATOM 1120 O O . PHE A 1 141 ? 12.275 1.484 5.106 1.00 86.94 141 PHE A O 1
ATOM 1127 N N . ASN A 1 142 ? 10.588 0.148 4.480 1.00 86.62 142 ASN A N 1
ATOM 1128 C CA . ASN A 1 142 ? 10.727 -0.801 5.586 1.00 86.62 142 ASN A CA 1
ATOM 1129 C C . ASN A 1 142 ? 11.126 -2.193 5.078 1.00 86.62 142 ASN A C 1
ATOM 1131 O O . ASN A 1 142 ? 10.822 -3.201 5.714 1.00 86.62 142 ASN A O 1
ATOM 1135 N N . GLN A 1 143 ? 11.738 -2.254 3.897 1.00 85.38 143 GLN A N 1
ATOM 1136 C CA . GLN A 1 143 ? 12.276 -3.491 3.347 1.00 85.38 143 GLN A CA 1
ATOM 1137 C C . GLN A 1 143 ? 13.579 -3.846 4.068 1.00 85.38 143 GLN A C 1
ATOM 1139 O O . GLN A 1 143 ? 14.309 -2.958 4.500 1.00 85.38 143 GLN A O 1
ATOM 1144 N N . LEU A 1 144 ? 13.856 -5.145 4.216 1.00 86.50 144 LEU A N 1
ATOM 1145 C CA . LEU A 1 144 ? 15.145 -5.607 4.740 1.00 86.50 144 LEU A CA 1
ATOM 1146 C C . LEU A 1 144 ? 16.262 -5.440 3.700 1.00 86.50 144 LEU A C 1
ATOM 1148 O O . LEU A 1 144 ? 17.382 -5.082 4.046 1.00 86.50 144 LEU A O 1
ATOM 1152 N N . LEU A 1 145 ? 15.943 -5.721 2.436 1.00 88.44 145 LEU A N 1
ATOM 1153 C CA . LEU A 1 145 ? 16.851 -5.568 1.303 1.00 88.44 145 LEU A CA 1
ATOM 1154 C C . LEU A 1 145 ? 16.675 -4.192 0.652 1.00 88.44 145 LEU A C 1
ATOM 1156 O O . LEU A 1 145 ? 15.688 -3.498 0.901 1.00 88.44 145 LEU A O 1
ATOM 1160 N N . VAL A 1 146 ? 17.634 -3.828 -0.207 1.00 86.00 146 VAL A N 1
ATOM 1161 C CA . VAL A 1 146 ? 17.662 -2.541 -0.924 1.00 86.00 146 VAL A CA 1
ATOM 1162 C C . VAL A 1 146 ? 16.355 -2.298 -1.682 1.00 86.00 146 VAL A C 1
ATOM 1164 O O . VAL A 1 146 ? 15.802 -1.202 -1.612 1.00 86.00 146 VAL A O 1
ATOM 1167 N N . ASP A 1 147 ? 15.803 -3.327 -2.327 1.00 84.12 147 ASP A N 1
ATOM 1168 C CA . ASP A 1 147 ? 14.472 -3.272 -2.925 1.00 84.12 147 ASP A CA 1
ATOM 1169 C C . ASP A 1 147 ? 13.629 -4.505 -2.589 1.00 84.12 147 ASP A C 1
ATOM 1171 O O . ASP A 1 147 ? 14.082 -5.472 -1.970 1.00 84.12 147 ASP A O 1
ATOM 1175 N N . ARG A 1 148 ? 12.363 -4.450 -2.999 1.00 83.69 148 ARG A N 1
ATOM 1176 C CA . ARG A 1 148 ? 11.464 -5.599 -2.963 1.00 83.69 148 ARG A CA 1
ATOM 1177 C C . ARG A 1 148 ? 11.949 -6.702 -3.897 1.00 83.69 148 ARG A C 1
ATOM 1179 O O . ARG A 1 148 ? 12.658 -6.445 -4.865 1.00 83.69 148 ARG A O 1
ATOM 1186 N N . ALA A 1 149 ? 11.485 -7.923 -3.641 1.00 83.31 149 ALA A N 1
ATOM 1187 C CA . ALA A 1 149 ? 11.622 -8.991 -4.619 1.00 83.31 149 ALA A CA 1
ATOM 1188 C C . ALA A 1 149 ? 10.873 -8.623 -5.913 1.00 83.31 149 ALA A C 1
ATOM 1190 O O . ALA A 1 149 ? 10.014 -7.738 -5.927 1.00 83.31 149 ALA A O 1
ATOM 1191 N N . THR A 1 150 ? 11.157 -9.340 -6.995 1.00 77.00 150 THR A N 1
ATOM 1192 C CA . THR A 1 150 ? 10.459 -9.171 -8.277 1.00 77.00 150 THR A CA 1
ATOM 1193 C C . THR A 1 150 ? 9.005 -9.646 -8.206 1.00 77.00 150 THR A C 1
ATOM 1195 O O . THR A 1 150 ? 8.134 -9.068 -8.846 1.00 77.00 150 THR A O 1
ATOM 1198 N N . LEU A 1 151 ? 8.707 -10.648 -7.370 1.00 75.75 151 LEU A N 1
ATOM 1199 C CA . LEU A 1 151 ? 7.397 -11.306 -7.308 1.00 75.75 151 LEU A CA 1
ATOM 1200 C C . LEU A 1 151 ? 6.197 -10.370 -7.024 1.00 75.75 151 LEU A C 1
ATOM 1202 O O . LEU A 1 151 ? 5.154 -10.560 -7.649 1.00 75.75 151 LEU A O 1
ATOM 1206 N N . PRO A 1 152 ? 6.266 -9.374 -6.115 1.00 71.69 152 PRO A N 1
ATOM 1207 C CA . PRO A 1 152 ? 5.217 -8.363 -5.983 1.00 71.69 152 PRO A CA 1
ATOM 1208 C C . PRO A 1 152 ? 4.982 -7.510 -7.232 1.00 71.69 152 PRO A C 1
ATOM 1210 O O . PRO A 1 152 ? 3.881 -7.004 -7.378 1.00 71.69 152 PRO A O 1
ATOM 1213 N N . SER A 1 153 ? 5.989 -7.315 -8.085 1.00 67.25 153 SER A N 1
ATOM 1214 C CA . SER A 1 153 ? 5.892 -6.479 -9.291 1.00 67.25 153 SER A CA 1
ATOM 1215 C C . SER A 1 153 ? 5.350 -7.240 -10.503 1.00 67.25 153 SER A C 1
ATOM 1217 O O . SER A 1 153 ? 4.839 -6.622 -11.425 1.00 67.25 153 SER A O 1
ATOM 1219 N N . LEU A 1 154 ? 5.407 -8.575 -10.490 1.00 66.12 154 LEU A N 1
ATOM 1220 C CA . LEU A 1 154 ? 4.893 -9.446 -11.558 1.00 66.12 154 LEU A CA 1
ATOM 1221 C C . LEU A 1 154 ? 3.364 -9.628 -11.517 1.00 66.12 154 LEU A C 1
ATOM 1223 O O . LEU A 1 154 ? 2.836 -10.577 -12.093 1.00 66.12 154 LEU A O 1
ATOM 1227 N N . ARG A 1 155 ? 2.644 -8.784 -10.771 1.00 67.06 155 ARG A N 1
ATOM 1228 C CA . ARG A 1 155 ? 1.218 -8.967 -10.490 1.00 67.06 155 ARG A CA 1
ATOM 1229 C C . ARG A 1 155 ? 0.369 -7.902 -11.163 1.00 67.06 155 ARG A C 1
ATOM 1231 O O . ARG A 1 155 ? 0.783 -6.750 -11.238 1.00 67.06 155 ARG A O 1
ATOM 1238 N N . PRO A 1 156 ? -0.851 -8.263 -11.578 1.00 54.06 156 PRO A N 1
ATOM 1239 C CA . PRO A 1 156 ? -1.822 -7.302 -12.066 1.00 54.06 156 PRO A CA 1
ATOM 1240 C C . PRO A 1 156 ? -2.179 -6.343 -10.937 1.00 54.06 156 PRO A C 1
ATOM 1242 O O . PRO A 1 156 ? -2.595 -6.805 -9.885 1.00 54.06 156 PRO A O 1
ATOM 1245 N N . ALA A 1 157 ? -1.978 -5.041 -11.080 1.00 56.16 157 ALA A N 1
ATOM 1246 C CA . ALA A 1 157 ? -2.511 -3.995 -10.199 1.00 56.16 157 ALA A CA 1
ATOM 1247 C C . ALA A 1 157 ? -2.046 -2.625 -10.723 1.00 56.16 157 ALA A C 1
ATOM 1249 O O . ALA A 1 157 ? -1.080 -2.559 -11.487 1.00 56.16 157 ALA A O 1
ATOM 1250 N N . LEU A 1 158 ? -2.651 -1.533 -10.251 1.00 53.34 158 LEU A N 1
ATOM 1251 C CA . LEU A 1 158 ? -2.042 -0.203 -10.304 1.00 53.34 158 LEU A CA 1
ATOM 1252 C C . LEU A 1 158 ? -0.629 -0.282 -9.722 1.00 53.34 158 LEU A C 1
ATOM 1254 O O . LEU A 1 158 ? -0.430 -0.676 -8.566 1.00 53.34 158 LEU A O 1
ATOM 1258 N N . GLU A 1 159 ? 0.369 0.045 -10.544 1.00 56.94 159 GLU A N 1
ATOM 1259 C CA . GLU A 1 159 ? 1.793 -0.102 -10.199 1.00 56.94 159 GLU A CA 1
ATOM 1260 C C . GLU A 1 159 ? 2.191 -1.529 -9.770 1.00 56.94 159 GLU A C 1
ATOM 1262 O O . GLU A 1 159 ? 3.124 -1.717 -8.987 1.00 56.94 159 GLU A O 1
ATOM 1267 N N . GLY A 1 160 ? 1.430 -2.534 -10.206 1.00 64.56 160 GLY A N 1
ATOM 1268 C CA . GLY A 1 160 ? 1.577 -3.938 -9.826 1.00 64.56 160 GLY A CA 1
ATOM 1269 C C . GLY A 1 160 ? 1.233 -4.261 -8.368 1.00 64.56 160 GLY A C 1
ATOM 1270 O O . GLY A 1 160 ? 1.418 -5.392 -7.928 1.00 64.56 160 GLY A O 1
ATOM 1271 N N . GLN A 1 161 ? 0.748 -3.294 -7.577 1.00 78.25 161 GLN A N 1
ATOM 1272 C CA . GLN A 1 161 ? 0.641 -3.443 -6.118 1.00 78.25 161 GLN A CA 1
ATOM 1273 C C . GLN A 1 161 ? -0.638 -2.906 -5.473 1.00 78.25 161 GLN A C 1
ATOM 1275 O O . GLN A 1 161 ? -0.932 -3.280 -4.330 1.00 78.25 161 GLN A O 1
ATOM 1280 N N . ARG A 1 162 ? -1.365 -2.019 -6.153 1.00 87.56 162 ARG A N 1
ATOM 1281 C CA . ARG A 1 162 ? -2.523 -1.278 -5.641 1.00 87.56 162 ARG A CA 1
ATOM 1282 C C . ARG A 1 162 ? -3.715 -1.384 -6.569 1.00 87.56 162 ARG A C 1
ATOM 1284 O O . ARG A 1 162 ? -3.565 -1.796 -7.707 1.00 87.56 162 ARG A O 1
ATOM 1291 N N . ASP A 1 163 ? -4.885 -1.036 -6.075 1.00 89.94 163 ASP A N 1
ATOM 1292 C CA . ASP A 1 163 ? -6.107 -1.029 -6.868 1.00 89.94 163 ASP A CA 1
ATOM 1293 C C . ASP A 1 163 ? -7.158 -0.163 -6.155 1.00 89.94 163 ASP A C 1
ATOM 1295 O O . ASP A 1 163 ? -6.992 0.174 -4.973 1.00 89.94 163 ASP A O 1
ATOM 1299 N N . GLU A 1 164 ? -8.209 0.215 -6.869 1.00 92.44 164 GLU A N 1
ATOM 1300 C CA . GLU A 1 164 ? -9.325 1.001 -6.342 1.00 92.44 164 GLU A CA 1
ATOM 1301 C C . GLU A 1 164 ? -10.472 0.074 -5.956 1.00 92.44 164 GLU A C 1
ATOM 1303 O O . GLU A 1 164 ? -10.861 -0.802 -6.722 1.00 92.44 164 GLU A O 1
ATOM 1308 N N . GLY A 1 165 ? -11.007 0.210 -4.744 1.00 95.06 165 GLY A N 1
ATOM 1309 C CA . GLY A 1 165 ? -12.075 -0.676 -4.300 1.00 95.06 165 GLY A CA 1
ATOM 1310 C C . GLY A 1 165 ? -12.381 -0.616 -2.815 1.00 95.06 165 GLY A C 1
ATOM 1311 O O . GLY A 1 165 ? -12.239 0.418 -2.158 1.00 95.06 165 GLY A O 1
ATOM 1312 N N . GLY A 1 166 ? -12.831 -1.752 -2.285 1.00 98.06 166 GLY A N 1
ATOM 1313 C CA . GLY A 1 166 ? -13.253 -1.911 -0.901 1.00 98.06 166 GLY A CA 1
ATOM 1314 C C . GLY A 1 166 ? -12.732 -3.199 -0.274 1.00 98.06 166 GLY A C 1
ATOM 1315 O O . GLY A 1 166 ? -12.600 -4.227 -0.932 1.00 98.06 166 GLY A O 1
ATOM 1316 N N . MET A 1 167 ? -12.447 -3.157 1.025 1.00 98.38 167 MET A N 1
ATOM 1317 C CA . MET A 1 167 ? -11.951 -4.285 1.803 1.00 98.38 167 MET A CA 1
ATOM 1318 C C . MET A 1 167 ? -12.643 -4.364 3.158 1.00 98.38 167 MET A C 1
ATOM 1320 O O . MET A 1 167 ? -12.673 -3.394 3.915 1.00 98.38 167 MET A O 1
ATOM 1324 N N . ILE A 1 168 ? -13.110 -5.558 3.508 1.00 98.44 168 ILE A N 1
ATOM 1325 C CA . ILE A 1 168 ? -13.471 -5.906 4.880 1.00 98.44 168 ILE A CA 1
ATOM 1326 C C . ILE A 1 168 ? -12.292 -6.649 5.495 1.00 98.44 168 ILE A C 1
ATOM 1328 O O . ILE A 1 168 ? -11.750 -7.594 4.916 1.00 98.44 168 ILE A O 1
ATOM 1332 N N . TRP A 1 169 ? -11.879 -6.221 6.680 1.00 98.00 169 TRP A N 1
ATOM 1333 C CA . TRP A 1 169 ? -10.739 -6.814 7.362 1.00 98.00 169 TRP A CA 1
ATOM 1334 C C . TRP A 1 169 ? -10.862 -6.715 8.874 1.00 98.00 169 TRP A C 1
ATOM 1336 O O . TRP A 1 169 ? -11.653 -5.940 9.411 1.00 98.00 169 TRP A O 1
ATOM 1346 N N . GLY A 1 170 ? -10.061 -7.502 9.578 1.00 96.75 170 GLY A N 1
ATOM 1347 C CA . GLY A 1 170 ? -10.100 -7.515 11.028 1.00 96.75 170 GLY A CA 1
ATOM 1348 C C . GLY A 1 170 ? -8.969 -8.311 11.639 1.00 96.75 170 GLY A C 1
ATOM 1349 O O . GLY A 1 170 ? -8.311 -9.113 10.974 1.00 96.75 170 GLY A O 1
ATOM 1350 N N . ASN A 1 171 ? -8.756 -8.074 12.930 1.00 94.88 171 ASN A N 1
ATOM 1351 C CA . ASN A 1 171 ? -7.752 -8.753 13.732 1.00 94.88 171 ASN A CA 1
ATOM 1352 C C . ASN A 1 171 ? -8.365 -9.246 15.035 1.00 94.88 171 ASN A C 1
ATOM 1354 O O . ASN A 1 171 ? -9.138 -8.530 15.670 1.00 94.88 171 ASN A O 1
ATOM 1358 N N . ARG A 1 172 ? -7.979 -10.444 15.471 1.00 93.31 172 ARG A N 1
ATOM 1359 C CA . ARG A 1 172 ? -8.314 -10.953 16.801 1.00 93.31 172 ARG A CA 1
ATOM 1360 C C . ARG A 1 172 ? -7.276 -11.971 17.253 1.00 93.31 172 ARG A C 1
ATOM 1362 O O . ARG A 1 172 ? -7.123 -13.008 16.622 1.00 93.31 172 ARG A O 1
ATOM 1369 N N . LYS A 1 173 ? -6.591 -11.690 18.369 1.00 90.56 173 LYS A N 1
ATOM 1370 C CA . LYS A 1 173 ? -5.642 -12.619 19.022 1.00 90.56 173 LYS A CA 1
ATOM 1371 C C . LYS A 1 173 ? -4.639 -13.265 18.041 1.00 90.56 173 LYS A C 1
ATOM 1373 O O . LYS A 1 173 ? -4.503 -14.478 18.000 1.00 90.56 173 LYS A O 1
ATOM 1378 N N . GLY A 1 174 ? -3.985 -12.454 17.209 1.00 92.81 174 GLY A N 1
ATOM 1379 C CA . GLY A 1 174 ? -2.991 -12.925 16.234 1.00 92.81 174 GLY A CA 1
ATOM 1380 C C . GLY A 1 174 ? -3.561 -13.355 14.879 1.00 92.81 174 GLY A C 1
ATOM 1381 O O . GLY A 1 174 ? -2.844 -13.250 13.882 1.00 92.81 174 GLY A O 1
ATOM 1382 N N . PHE A 1 175 ? -4.839 -13.746 14.808 1.00 96.31 175 PHE A N 1
ATOM 1383 C CA . PHE A 1 175 ? -5.531 -13.996 13.543 1.00 96.31 175 PHE A CA 1
ATOM 1384 C C . PHE A 1 175 ? -5.900 -12.683 12.850 1.00 96.31 175 PHE A C 1
ATOM 1386 O O . PHE A 1 175 ? -6.424 -11.764 13.484 1.00 96.31 175 PHE A O 1
ATOM 1393 N N . GLN A 1 176 ? -5.659 -12.615 11.544 1.00 96.69 176 GLN A N 1
ATOM 1394 C CA . GLN A 1 176 ? -6.008 -11.500 10.678 1.00 96.69 176 GLN A CA 1
ATOM 1395 C C . GLN A 1 176 ? -6.605 -12.029 9.379 1.00 96.69 176 GLN A C 1
ATOM 1397 O O . GLN A 1 176 ? -6.033 -12.919 8.747 1.00 96.69 176 GLN A O 1
ATOM 1402 N N . TYR A 1 177 ? -7.708 -11.424 8.953 1.00 97.19 177 TYR A N 1
ATOM 1403 C CA . TYR A 1 177 ? -8.313 -11.681 7.652 1.00 97.19 177 TYR A CA 1
ATOM 1404 C C . TYR A 1 177 ? -8.478 -10.373 6.880 1.00 97.19 177 TYR A C 1
ATOM 1406 O O . TYR A 1 177 ? -8.678 -9.307 7.469 1.00 97.19 177 TYR A O 1
ATOM 1414 N N . ARG A 1 178 ? -8.382 -10.464 5.557 1.00 97.75 178 ARG A N 1
ATOM 1415 C CA . ARG A 1 178 ? -8.623 -9.385 4.600 1.00 97.75 178 ARG A CA 1
ATOM 1416 C C . ARG A 1 178 ? -9.354 -9.975 3.406 1.00 97.75 178 ARG A C 1
ATOM 1418 O O . ARG A 1 178 ? -8.858 -10.937 2.832 1.00 97.75 178 ARG A O 1
ATOM 1425 N N . VAL A 1 179 ? -10.496 -9.409 3.044 1.00 98.06 179 VAL A N 1
ATOM 1426 C CA . VAL A 1 179 ? -11.266 -9.780 1.852 1.00 98.06 179 VAL A CA 1
ATOM 1427 C C . VAL A 1 179 ? -11.615 -8.496 1.123 1.00 98.06 179 VAL A C 1
ATOM 1429 O O . VAL A 1 179 ? -12.222 -7.603 1.713 1.00 98.06 179 VAL A O 1
ATOM 1432 N N . ALA A 1 180 ? -11.193 -8.386 -0.129 1.00 97.31 180 ALA A N 1
ATOM 1433 C CA . ALA A 1 180 ? -11.292 -7.168 -0.909 1.00 97.31 180 ALA A CA 1
ATOM 1434 C C . ALA A 1 180 ? -11.850 -7.432 -2.306 1.00 97.31 180 ALA A C 1
ATOM 1436 O O . ALA A 1 180 ? -11.590 -8.481 -2.900 1.00 97.31 180 ALA A O 1
ATOM 1437 N N . VAL A 1 181 ? -12.586 -6.445 -2.809 1.00 95.94 181 VAL A N 1
ATOM 1438 C CA . VAL A 1 181 ? -13.054 -6.356 -4.191 1.00 95.94 181 VAL A CA 1
ATOM 1439 C C . VAL A 1 181 ? -12.542 -5.043 -4.761 1.00 95.94 181 VAL A C 1
ATOM 1441 O O . VAL A 1 181 ? -12.641 -4.005 -4.104 1.00 95.94 181 VAL A O 1
ATOM 1444 N N . PHE A 1 182 ? -11.990 -5.105 -5.962 1.00 92.44 182 PHE A N 1
ATOM 1445 C CA . PHE A 1 182 ? -11.388 -3.980 -6.655 1.00 92.44 182 PHE A CA 1
ATOM 1446 C C . PHE A 1 182 ? -11.917 -3.860 -8.077 1.00 92.44 182 PHE A C 1
ATOM 1448 O O . PHE A 1 182 ? -12.423 -4.841 -8.628 1.00 92.44 182 PHE A O 1
ATOM 1455 N N . ASP A 1 183 ? -11.765 -2.668 -8.648 1.00 88.12 183 ASP A N 1
ATOM 1456 C CA . ASP A 1 183 ? -12.088 -2.364 -10.040 1.00 88.12 183 ASP A CA 1
ATOM 1457 C C . ASP A 1 183 ? -11.319 -3.283 -10.996 1.00 88.12 183 ASP A C 1
ATOM 1459 O O . ASP A 1 183 ? -11.920 -3.909 -11.862 1.00 88.12 183 ASP A O 1
ATOM 1463 N N . GLY A 1 184 ? -10.024 -3.496 -10.736 1.00 82.38 184 GLY A N 1
ATOM 1464 C CA . GLY A 1 184 ? -9.195 -4.401 -11.521 1.00 82.38 184 GLY A CA 1
ATOM 1465 C C . GLY A 1 184 ? -8.442 -3.697 -12.650 1.00 82.38 184 GLY A C 1
ATOM 1466 O O . GLY A 1 184 ? -8.499 -2.485 -12.845 1.00 82.38 184 GLY A O 1
ATOM 1467 N N . SER A 1 185 ? -7.642 -4.463 -13.388 1.00 72.88 185 SER A N 1
ATOM 1468 C CA . SER A 1 185 ? -6.733 -3.914 -14.401 1.00 72.88 185 SER A CA 1
ATOM 1469 C C . SER A 1 185 ? -7.414 -3.723 -15.755 1.00 72.88 185 SER A C 1
ATOM 1471 O O . SER A 1 185 ? -7.078 -4.417 -16.713 1.00 72.88 185 SER A O 1
ATOM 1473 N N . ASP A 1 186 ? -8.334 -2.764 -15.828 1.00 63.09 186 ASP A N 1
ATOM 1474 C CA . ASP A 1 186 ? -9.160 -2.515 -17.019 1.00 63.09 186 ASP A CA 1
ATOM 1475 C C . ASP A 1 186 ? -8.952 -1.096 -17.601 1.00 63.09 186 ASP A C 1
ATOM 1477 O O . ASP A 1 186 ? -9.709 -0.653 -18.462 1.00 63.09 186 ASP A O 1
ATOM 1481 N N . GLN A 1 187 ? -7.891 -0.406 -17.158 1.00 52.81 187 GLN A N 1
ATOM 1482 C CA . GLN A 1 187 ? -7.685 1.054 -17.201 1.00 52.81 187 GLN A CA 1
ATOM 1483 C C . GLN A 1 187 ? -7.371 1.705 -18.563 1.00 52.81 187 GLN A C 1
ATOM 1485 O O . GLN A 1 187 ? -6.776 2.782 -18.616 1.00 52.81 187 GLN A O 1
ATOM 1490 N N . ASP A 1 188 ? -7.753 1.092 -19.679 1.00 55.00 188 ASP A N 1
ATOM 1491 C CA . ASP A 1 188 ? -7.608 1.730 -20.988 1.00 55.00 188 ASP A CA 1
ATOM 1492 C C . ASP A 1 188 ? -8.918 2.439 -21.365 1.00 55.00 188 ASP A C 1
ATOM 1494 O O . ASP A 1 188 ? -9.988 1.837 -21.321 1.00 55.00 188 ASP A O 1
ATOM 1498 N N . ALA A 1 189 ? -8.847 3.709 -21.782 1.00 52.91 189 ALA A N 1
ATOM 1499 C CA . ALA A 1 189 ? -10.008 4.503 -22.213 1.00 52.91 189 ALA A CA 1
ATOM 1500 C C . ALA A 1 189 ? -10.760 3.887 -23.412 1.00 52.91 189 ALA A C 1
ATOM 1502 O O . ALA A 1 189 ? -11.867 4.305 -23.745 1.00 52.91 189 ALA A O 1
ATOM 1503 N N . THR A 1 190 ? -10.151 2.897 -24.067 1.00 52.69 190 THR A N 1
ATOM 1504 C CA . THR A 1 190 ? -10.725 2.135 -25.183 1.00 52.69 190 THR A CA 1
ATOM 1505 C C . THR A 1 190 ? -11.351 0.799 -24.769 1.00 52.69 190 THR A C 1
ATOM 1507 O O . THR A 1 190 ? -11.878 0.082 -25.622 1.00 52.69 190 THR A O 1
ATOM 1510 N N . ASN A 1 191 ? -11.306 0.440 -23.483 1.00 59.44 191 ASN A N 1
ATOM 1511 C CA . ASN A 1 191 ? -11.803 -0.838 -22.999 1.00 59.44 191 ASN A CA 1
ATOM 1512 C C . ASN A 1 191 ? -13.336 -0.835 -22.859 1.00 59.44 191 ASN A C 1
ATOM 1514 O O . ASN A 1 191 ? -13.914 -0.000 -22.169 1.00 59.44 191 ASN A O 1
ATOM 1518 N N . ASN A 1 192 ? -14.003 -1.797 -23.499 1.00 60.34 192 ASN A N 1
ATOM 1519 C CA . ASN A 1 192 ? -15.454 -1.999 -23.421 1.00 60.34 192 ASN A CA 1
ATOM 1520 C C . ASN A 1 192 ? -15.851 -3.198 -22.541 1.00 60.34 192 ASN A C 1
ATOM 1522 O O . ASN A 1 192 ? -17.017 -3.598 -22.538 1.00 60.34 192 ASN A O 1
ATOM 1526 N N . ARG A 1 193 ? -14.895 -3.794 -21.817 1.00 63.59 193 ARG A N 1
ATOM 1527 C CA . ARG A 1 193 ? -15.117 -4.905 -20.885 1.00 63.59 193 ARG A CA 1
ATOM 1528 C C . ARG A 1 193 ? -14.498 -4.576 -19.533 1.00 63.59 193 ARG A C 1
ATOM 1530 O O . ARG A 1 193 ? -13.294 -4.368 -19.451 1.00 63.59 193 ARG A O 1
ATOM 1537 N N . SER A 1 194 ? -15.317 -4.577 -18.486 1.00 71.38 194 SER A N 1
ATOM 1538 C CA . SER A 1 194 ? -14.853 -4.444 -17.107 1.00 71.38 194 SER A CA 1
ATOM 1539 C C . SER A 1 194 ? -15.125 -5.709 -16.295 1.00 71.38 194 SER A C 1
ATOM 1541 O O . SER A 1 194 ? -16.058 -6.472 -16.573 1.00 71.38 194 SER A O 1
ATOM 1543 N N . SER A 1 195 ? -14.279 -5.963 -15.305 1.00 82.94 195 SER A N 1
ATOM 1544 C CA . SER A 1 195 ? -14.292 -7.175 -14.501 1.00 82.94 195 SER A CA 1
ATOM 1545 C C . SER A 1 195 ? -13.712 -6.927 -13.114 1.00 82.94 195 SER A C 1
ATOM 1547 O O . SER A 1 195 ? -12.523 -6.668 -12.951 1.00 82.94 195 SER A O 1
ATOM 1549 N N . PHE A 1 196 ? -14.539 -7.103 -12.085 1.00 89.62 196 PHE A N 1
ATOM 1550 C CA . PHE A 1 196 ? -14.050 -6.966 -10.721 1.00 89.62 196 PHE A CA 1
ATOM 1551 C C . PHE A 1 196 ? -12.958 -7.986 -10.403 1.00 89.62 196 PHE A C 1
ATOM 1553 O O . PHE A 1 196 ? -13.026 -9.170 -10.762 1.00 89.62 196 PHE A O 1
ATOM 1560 N N . ARG A 1 197 ? -11.983 -7.523 -9.632 1.00 90.38 197 ARG A N 1
ATOM 1561 C CA . ARG A 1 197 ? -10.936 -8.341 -9.040 1.00 90.38 197 ARG A CA 1
ATOM 1562 C C . ARG A 1 197 ? -11.268 -8.646 -7.588 1.00 90.38 197 ARG A C 1
ATOM 1564 O O . ARG A 1 197 ? -11.656 -7.757 -6.838 1.00 90.38 197 ARG A O 1
ATOM 1571 N N . ALA A 1 198 ? -11.039 -9.879 -7.155 1.00 93.88 198 ALA A N 1
ATOM 1572 C CA . ALA A 1 198 ? -11.156 -10.268 -5.754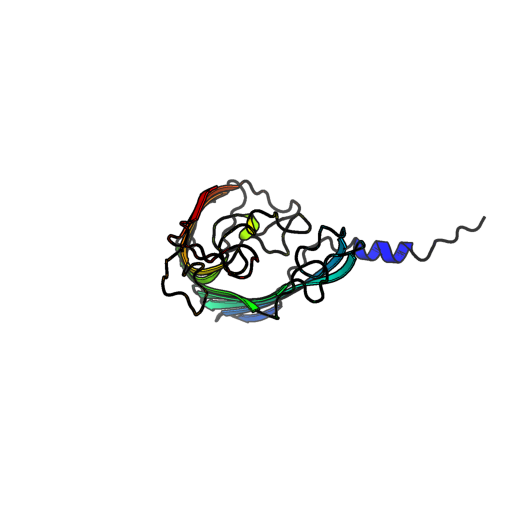 1.00 93.88 198 ALA A CA 1
ATOM 1573 C C . ALA A 1 198 ? -9.796 -10.681 -5.188 1.00 93.88 198 ALA A C 1
ATOM 1575 O O . ALA A 1 198 ? -9.065 -11.447 -5.814 1.00 93.88 198 ALA A O 1
ATOM 1576 N N . ALA A 1 199 ? -9.482 -10.221 -3.977 1.00 94.38 199 ALA A N 1
ATOM 1577 C CA . ALA A 1 199 ? -8.279 -10.616 -3.254 1.00 94.38 199 ALA A CA 1
ATOM 1578 C C . ALA A 1 199 ? -8.596 -10.965 -1.800 1.00 94.38 199 ALA A C 1
ATOM 1580 O O . ALA A 1 199 ? -9.360 -10.277 -1.122 1.00 94.38 199 ALA A O 1
ATOM 1581 N N . THR A 1 200 ? -7.972 -12.024 -1.299 1.00 96.06 200 THR A N 1
ATOM 1582 C CA . THR A 1 200 ? -8.110 -12.483 0.079 1.00 96.06 200 THR A CA 1
ATOM 1583 C C . THR A 1 200 ? -6.753 -12.791 0.690 1.00 96.06 200 THR A C 1
ATOM 1585 O O . THR A 1 200 ? -5.845 -13.279 0.015 1.00 96.06 200 THR A O 1
ATOM 1588 N N . ARG A 1 201 ? -6.623 -12.535 1.990 1.00 95.38 201 ARG A N 1
ATOM 1589 C CA . ARG A 1 201 ? -5.489 -12.977 2.799 1.00 95.38 201 ARG A CA 1
ATOM 1590 C C . ARG A 1 201 ? -5.939 -13.313 4.202 1.00 95.38 201 ARG A C 1
ATOM 1592 O O . ARG A 1 201 ? -6.519 -12.485 4.901 1.00 95.38 201 ARG A O 1
ATOM 1599 N N . LEU A 1 202 ? -5.571 -14.508 4.627 1.00 96.62 202 LEU A N 1
ATOM 1600 C CA . LEU A 1 202 ? -5.663 -14.986 5.992 1.00 96.62 202 LEU A CA 1
ATOM 1601 C C . LEU A 1 202 ? -4.246 -15.084 6.545 1.00 96.62 202 LEU A C 1
ATOM 1603 O O . LEU A 1 202 ? -3.322 -15.483 5.840 1.00 96.62 202 LEU A O 1
ATOM 1607 N N . SER A 1 203 ? -4.046 -14.707 7.799 1.00 96.19 203 SER A N 1
ATOM 1608 C CA . SER A 1 203 ? -2.759 -14.898 8.459 1.00 96.19 203 SER A CA 1
ATOM 1609 C C . SER A 1 203 ? -2.918 -15.070 9.956 1.00 96.19 203 SER A C 1
ATOM 1611 O O . SER A 1 203 ? -3.851 -14.540 10.558 1.00 96.19 203 SER A O 1
ATOM 1613 N N . TYR A 1 204 ? -1.987 -15.799 10.554 1.00 96.62 204 TYR A N 1
ATOM 1614 C CA . TYR A 1 204 ? -1.906 -15.981 11.991 1.00 96.62 204 TYR A CA 1
ATOM 1615 C C . TYR A 1 204 ? -0.504 -15.633 12.480 1.00 96.62 204 TYR A C 1
ATOM 1617 O O . TYR A 1 204 ? 0.488 -16.088 11.912 1.00 96.62 204 TYR A O 1
ATOM 1625 N N . ASN A 1 205 ? -0.437 -14.806 13.520 1.00 95.88 205 ASN A N 1
ATOM 1626 C CA . ASN A 1 205 ? 0.792 -14.413 14.197 1.00 95.88 205 ASN A CA 1
ATOM 1627 C C . ASN A 1 205 ? 0.820 -15.028 15.598 1.00 95.88 205 ASN A C 1
ATOM 1629 O O . ASN A 1 205 ? -0.057 -14.724 16.404 1.00 95.88 205 ASN A O 1
ATOM 1633 N N . TRP A 1 206 ? 1.839 -15.833 15.908 1.00 95.44 206 TRP A N 1
ATOM 1634 C CA . TRP A 1 206 ? 1.951 -16.500 17.218 1.00 95.44 206 TRP A CA 1
ATOM 1635 C C . TRP A 1 206 ? 2.454 -15.588 18.336 1.00 95.44 206 TRP A C 1
ATOM 1637 O O . TRP A 1 206 ? 2.077 -15.768 19.488 1.00 95.44 206 TRP A O 1
ATOM 1647 N N . PHE A 1 207 ? 3.324 -14.633 18.006 1.00 94.06 207 PHE A N 1
ATOM 1648 C CA . PHE A 1 207 ? 4.044 -13.836 19.000 1.00 94.06 207 PHE A CA 1
ATOM 1649 C C . PHE A 1 207 ? 3.531 -12.397 19.047 1.00 94.06 207 PHE A C 1
ATOM 1651 O O . PHE A 1 207 ? 2.762 -12.040 19.933 1.00 94.06 207 PHE A O 1
ATOM 1658 N N . THR A 1 208 ? 3.932 -11.569 18.078 1.00 92.94 208 THR A N 1
ATOM 1659 C CA . THR A 1 208 ? 3.528 -10.162 18.010 1.00 92.94 208 THR A CA 1
ATOM 1660 C C . THR A 1 208 ? 2.470 -9.966 16.924 1.00 92.94 208 THR A C 1
ATOM 1662 O O . THR A 1 208 ? 2.780 -10.162 15.747 1.00 92.94 208 THR A O 1
ATOM 1665 N N . PRO A 1 209 ? 1.234 -9.563 17.273 1.00 90.94 209 PRO A N 1
ATOM 1666 C CA . PRO A 1 209 ? 0.218 -9.219 16.285 1.00 90.94 209 PRO A CA 1
ATOM 1667 C C . PRO A 1 209 ? 0.604 -7.987 15.456 1.00 90.94 209 PRO A C 1
ATOM 1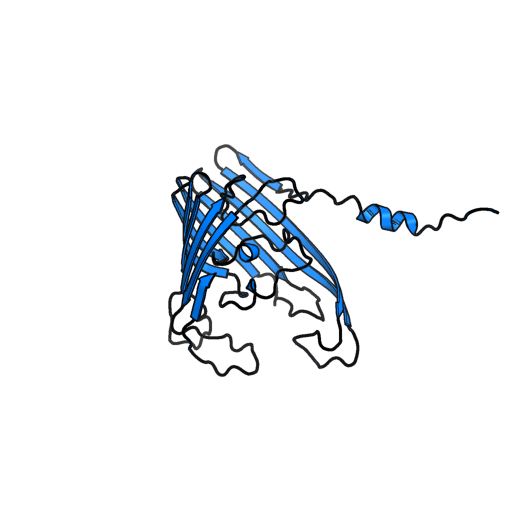669 O O . PRO A 1 209 ? 1.229 -7.050 15.954 1.00 90.94 209 PRO A O 1
ATOM 1672 N N . GLU A 1 210 ? 0.145 -7.942 14.205 1.00 89.56 210 GLU A N 1
ATOM 1673 C CA . GLU A 1 210 ? 0.328 -6.796 13.306 1.00 89.56 210 GLU A CA 1
ATOM 1674 C C . GLU A 1 210 ? -1.030 -6.233 12.846 1.00 89.56 210 GLU A C 1
ATOM 1676 O O . GLU A 1 210 ? -1.447 -6.474 11.711 1.00 89.56 210 GLU A O 1
ATOM 1681 N N . PRO A 1 211 ? -1.747 -5.478 13.704 1.00 88.12 211 PRO A N 1
ATOM 1682 C CA . PRO A 1 211 ? -3.147 -5.103 13.475 1.00 88.12 211 PRO A CA 1
ATOM 1683 C C . PRO A 1 211 ? -3.352 -3.955 12.467 1.00 88.12 211 PRO A C 1
ATOM 1685 O O . PRO A 1 211 ? -4.446 -3.404 12.367 1.00 88.12 211 PRO A O 1
ATOM 1688 N N . GLY A 1 212 ? -2.309 -3.558 11.736 1.00 88.75 212 GLY A N 1
ATOM 1689 C CA . GLY A 1 212 ? -2.361 -2.473 10.758 1.00 88.75 212 GLY A CA 1
ATOM 1690 C C . GLY A 1 212 ? -2.874 -2.909 9.382 1.00 88.75 212 GLY A C 1
ATOM 1691 O O . GLY A 1 212 ? -2.796 -4.079 9.000 1.00 88.75 212 GLY A O 1
ATOM 1692 N N . VAL A 1 213 ? -3.347 -1.931 8.600 1.00 87.62 213 VAL A N 1
ATOM 1693 C CA . VAL A 1 213 ? -3.663 -2.125 7.171 1.00 87.62 213 VAL A CA 1
ATOM 1694 C C . VAL A 1 213 ? -2.408 -2.579 6.415 1.00 87.62 213 VAL A C 1
ATOM 1696 O O . VAL A 1 213 ? -2.457 -3.541 5.656 1.00 87.62 213 VAL A O 1
ATOM 1699 N N . GLY A 1 214 ? -1.272 -1.922 6.672 1.00 88.25 214 GLY A N 1
ATOM 1700 C CA . GLY A 1 214 ? 0.053 -2.342 6.210 1.00 88.25 214 GLY A CA 1
ATOM 1701 C C . GLY A 1 214 ? 0.859 -3.035 7.310 1.00 88.25 214 GLY A C 1
ATOM 1702 O O . GLY A 1 214 ? 0.583 -2.861 8.500 1.00 88.25 214 GLY A O 1
ATOM 1703 N N . TYR A 1 215 ? 1.883 -3.785 6.907 1.00 89.00 215 TYR A N 1
ATOM 1704 C CA . TYR A 1 215 ? 2.807 -4.441 7.836 1.00 89.00 215 TYR A CA 1
ATOM 1705 C C . TYR A 1 215 ? 3.994 -3.550 8.197 1.00 89.00 215 TYR A C 1
ATOM 1707 O O . TYR A 1 215 ? 4.367 -2.636 7.452 1.00 89.00 215 TYR A O 1
ATOM 1715 N N . ALA A 1 216 ? 4.593 -3.829 9.358 1.00 81.69 216 ALA A N 1
ATOM 1716 C CA . ALA A 1 216 ? 5.719 -3.053 9.865 1.00 81.69 216 ALA A CA 1
ATOM 1717 C C . ALA A 1 216 ? 6.961 -3.182 8.970 1.00 81.69 216 ALA A C 1
ATOM 1719 O O . ALA A 1 216 ? 7.697 -2.207 8.847 1.00 81.69 216 ALA A O 1
ATOM 1720 N N . GLY A 1 217 ? 7.145 -4.325 8.303 1.00 85.00 217 GLY A N 1
ATOM 1721 C CA . GLY A 1 217 ? 8.356 -4.642 7.547 1.00 85.00 217 GLY A CA 1
ATOM 1722 C C . GLY A 1 217 ? 9.453 -5.194 8.445 1.00 85.00 217 GLY A C 1
ATOM 1723 O O . GLY A 1 217 ? 9.159 -5.885 9.424 1.00 85.00 217 GLY A O 1
ATOM 1724 N N . THR A 1 218 ? 10.709 -4.885 8.123 1.00 84.50 218 THR A N 1
ATOM 1725 C CA . THR A 1 218 ? 11.829 -5.215 9.008 1.00 84.50 218 THR A CA 1
ATOM 1726 C C . THR A 1 218 ? 11.720 -4.450 10.325 1.00 84.50 218 THR A C 1
ATOM 1728 O O . THR A 1 218 ? 11.420 -3.256 10.351 1.00 84.50 218 THR A O 1
ATOM 1731 N N . THR A 1 219 ? 11.961 -5.150 11.430 1.00 84.94 219 THR A N 1
ATOM 1732 C CA . THR A 1 219 ? 12.003 -4.567 12.777 1.00 84.94 219 THR A CA 1
ATOM 1733 C C . THR A 1 219 ? 13.411 -4.591 13.358 1.00 84.94 219 THR A C 1
ATOM 1735 O O . THR A 1 219 ? 13.565 -4.305 14.535 1.00 84.94 219 THR A O 1
ATOM 1738 N N . ILE A 1 220 ? 14.415 -5.029 12.584 1.00 86.88 220 ILE A N 1
ATOM 1739 C CA . ILE A 1 220 ? 15.825 -5.132 13.009 1.00 86.88 220 ILE A CA 1
ATOM 1740 C C . ILE A 1 220 ? 15.960 -5.829 14.387 1.00 86.88 220 ILE A C 1
ATOM 1742 O O . ILE A 1 220 ? 16.731 -5.435 15.251 1.00 86.88 220 ILE A O 1
ATOM 1746 N N . GLY A 1 221 ? 15.148 -6.867 14.622 1.00 85.94 221 GLY A N 1
ATOM 1747 C CA . GLY A 1 221 ? 15.154 -7.640 15.872 1.00 85.94 221 GLY A CA 1
ATOM 1748 C C . GLY A 1 221 ? 14.312 -7.091 17.035 1.00 85.94 221 GLY A C 1
ATOM 1749 O O . GLY A 1 221 ? 14.143 -7.805 18.019 1.00 85.94 221 GLY A O 1
ATOM 1750 N N . GLU A 1 222 ? 13.707 -5.901 16.933 1.00 88.25 222 GLU A N 1
ATOM 1751 C CA . GLU A 1 222 ? 12.898 -5.308 18.021 1.00 88.25 222 GLU A CA 1
ATOM 1752 C C . GLU A 1 222 ? 11.615 -6.089 18.347 1.00 88.25 222 GLU A C 1
ATOM 1754 O O . GLU A 1 222 ? 11.086 -6.009 19.456 1.00 88.25 222 GLU A O 1
ATOM 1759 N N . LYS A 1 223 ? 11.078 -6.834 17.376 1.00 89.50 223 LYS A N 1
ATOM 1760 C CA . LYS A 1 223 ? 9.848 -7.614 17.529 1.00 89.50 223 LYS A CA 1
ATOM 1761 C C . LYS A 1 223 ? 10.094 -9.067 17.171 1.00 89.50 223 LYS A C 1
ATOM 1763 O O . LYS A 1 223 ? 10.764 -9.383 16.193 1.00 89.50 223 LYS A O 1
ATOM 1768 N N . ARG A 1 224 ? 9.461 -9.961 17.931 1.00 93.50 224 ARG A N 1
ATOM 1769 C CA . ARG A 1 224 ? 9.382 -11.388 17.606 1.00 93.50 224 ARG A CA 1
ATOM 1770 C C . ARG A 1 224 ? 8.108 -11.628 16.812 1.00 93.50 224 ARG A C 1
ATOM 1772 O O . ARG A 1 224 ? 7.014 -11.482 17.355 1.00 93.50 224 ARG A O 1
ATOM 1779 N N . ILE A 1 225 ? 8.242 -11.958 15.531 1.00 91.56 225 ILE A N 1
ATOM 1780 C CA . ILE A 1 225 ? 7.117 -12.215 14.627 1.00 91.56 225 ILE A CA 1
ATOM 1781 C C . ILE A 1 225 ? 7.325 -13.588 13.990 1.00 91.56 225 ILE A C 1
ATOM 1783 O O . ILE A 1 225 ? 8.326 -13.822 13.324 1.00 91.56 225 ILE A O 1
ATOM 1787 N N . LEU A 1 226 ? 6.357 -14.478 14.192 1.00 93.69 226 LEU A N 1
ATOM 1788 C CA . LEU A 1 226 ? 6.185 -15.700 13.414 1.00 93.69 226 LEU A CA 1
ATOM 1789 C C . LEU A 1 226 ? 4.794 -15.617 12.805 1.00 93.69 226 LEU A C 1
ATOM 1791 O O . LEU A 1 226 ? 3.811 -15.636 13.549 1.00 93.69 226 LEU A O 1
ATOM 1795 N N . GLN A 1 227 ? 4.736 -15.472 11.482 1.00 93.88 227 GLN A N 1
ATOM 1796 C CA . GLN A 1 227 ? 3.494 -15.351 10.730 1.00 93.88 227 GLN A CA 1
ATOM 1797 C C . GLN A 1 227 ? 3.414 -16.450 9.679 1.00 93.88 227 GLN A C 1
ATOM 1799 O O . GLN A 1 227 ? 4.335 -16.608 8.883 1.00 93.88 227 GLN A O 1
ATOM 1804 N N . VAL A 1 228 ? 2.277 -17.133 9.629 1.00 95.31 228 VAL A N 1
ATOM 1805 C CA . VAL A 1 228 ? 1.890 -17.981 8.496 1.00 95.31 228 VAL A CA 1
ATOM 1806 C C . VAL A 1 228 ? 0.660 -17.354 7.860 1.00 95.31 228 VAL A C 1
ATOM 1808 O O . VAL A 1 228 ? -0.202 -16.830 8.570 1.00 95.31 228 VAL A O 1
ATOM 1811 N N . GLY A 1 229 ? 0.587 -17.357 6.533 1.00 94.19 229 GLY A N 1
ATOM 1812 C CA . GLY A 1 229 ? -0.557 -16.817 5.813 1.00 94.19 229 GLY A CA 1
ATOM 1813 C C . GLY A 1 229 ? -0.889 -17.616 4.565 1.00 94.19 229 GLY A C 1
ATOM 1814 O O . GLY A 1 229 ? -0.028 -18.299 4.030 1.00 94.19 229 GLY A O 1
ATOM 1815 N N . LEU A 1 230 ? -2.144 -17.493 4.148 1.00 95.62 230 LEU A N 1
ATOM 1816 C CA . LEU A 1 230 ? -2.713 -18.024 2.917 1.00 95.62 230 LEU A CA 1
ATOM 1817 C C . LEU A 1 230 ? -3.382 -16.866 2.182 1.00 95.62 230 LEU A C 1
ATOM 1819 O O . LEU A 1 230 ? -4.062 -16.044 2.804 1.00 95.62 230 LEU A O 1
ATOM 1823 N N . GLN A 1 231 ? -3.196 -16.785 0.875 1.00 93.56 231 GLN A N 1
ATOM 1824 C CA . GLN A 1 231 ? -3.615 -15.637 0.077 1.00 93.56 231 GLN A CA 1
ATOM 1825 C C . GLN A 1 231 ? -4.096 -16.081 -1.306 1.00 93.56 231 GLN A C 1
ATOM 1827 O O . GLN A 1 231 ? -3.539 -16.995 -1.906 1.00 93.56 231 GLN A O 1
ATOM 1832 N N . GLY A 1 232 ? -5.129 -15.412 -1.815 1.00 93.06 232 GLY A N 1
ATOM 1833 C CA . GLY A 1 232 ? -5.755 -15.667 -3.114 1.00 93.06 232 GLY A CA 1
ATOM 1834 C C . GLY A 1 232 ? -6.057 -14.353 -3.831 1.00 93.06 232 GLY A C 1
ATOM 1835 O O . GLY A 1 232 ? -6.397 -13.369 -3.179 1.00 93.06 232 GLY A O 1
ATOM 1836 N N . ASP A 1 233 ? -5.901 -14.313 -5.148 1.00 91.00 233 ASP A N 1
ATOM 1837 C CA . ASP A 1 233 ? -6.126 -13.123 -5.971 1.00 91.00 233 ASP A CA 1
ATOM 1838 C C . ASP A 1 233 ? -6.574 -13.534 -7.375 1.00 91.00 233 ASP A C 1
ATOM 1840 O O . ASP A 1 233 ? -5.979 -14.418 -7.996 1.00 91.00 233 ASP A O 1
ATOM 1844 N N . THR A 1 234 ? -7.669 -12.949 -7.847 1.00 90.56 234 THR A N 1
ATOM 1845 C CA . THR A 1 234 ? -8.368 -13.397 -9.049 1.00 90.56 234 THR A CA 1
ATOM 1846 C C . THR A 1 234 ? -9.037 -12.242 -9.775 1.00 90.56 234 THR A C 1
ATOM 1848 O O . THR A 1 234 ? -9.667 -11.393 -9.151 1.00 90.56 234 THR A O 1
ATOM 1851 N N . GLN A 1 235 ? -8.965 -12.258 -11.102 1.00 87.75 235 GLN A N 1
ATOM 1852 C CA . GLN A 1 235 ? -9.723 -11.372 -11.983 1.00 87.75 235 GLN A CA 1
ATOM 1853 C C . GLN A 1 235 ? -10.060 -12.138 -13.266 1.00 87.75 235 GLN A C 1
ATOM 1855 O O . GLN A 1 235 ? -9.209 -12.852 -13.800 1.00 87.75 235 GLN A O 1
ATOM 1860 N N . ASN A 1 236 ? -11.298 -12.043 -13.741 1.00 85.50 236 ASN A N 1
ATOM 1861 C CA . ASN A 1 236 ? -11.676 -12.592 -15.048 1.00 85.50 236 ASN A CA 1
ATOM 1862 C C . ASN A 1 236 ? -11.357 -11.582 -16.134 1.00 85.50 236 ASN A C 1
ATOM 1864 O O . ASN A 1 236 ? -11.434 -10.403 -15.854 1.00 85.50 236 ASN A O 1
ATOM 1868 N N . HIS A 1 237 ? -11.079 -12.011 -17.360 1.00 78.12 237 HIS A N 1
ATOM 1869 C CA . HIS A 1 237 ? -10.944 -11.099 -18.506 1.00 78.12 237 HIS A CA 1
ATOM 1870 C C . HIS A 1 237 ? -9.968 -9.919 -18.316 1.00 78.12 237 HIS A C 1
ATOM 1872 O O . HIS A 1 237 ? -10.124 -8.893 -18.978 1.00 78.12 237 HIS A O 1
ATOM 1878 N N . ARG A 1 238 ? -8.942 -10.079 -17.473 1.00 75.81 238 ARG A N 1
ATOM 1879 C CA . ARG A 1 238 ? -7.910 -9.071 -17.210 1.00 75.81 238 ARG A CA 1
ATOM 1880 C C . ARG A 1 238 ? -7.323 -8.562 -18.523 1.00 75.81 238 ARG A C 1
ATOM 1882 O O . ARG A 1 238 ? -6.938 -9.368 -19.372 1.00 75.81 238 ARG A O 1
ATOM 1889 N N . MET A 1 239 ? -7.155 -7.248 -18.621 1.00 70.00 239 MET A N 1
ATOM 1890 C CA . MET A 1 239 ? -6.404 -6.609 -19.696 1.00 70.00 239 MET A CA 1
ATOM 1891 C C . MET A 1 239 ? -4.975 -6.289 -19.228 1.00 70.00 239 MET A C 1
ATOM 1893 O O . MET A 1 239 ? -4.758 -5.685 -18.173 1.00 70.00 239 MET A O 1
ATOM 1897 N N . ASP A 1 240 ? -3.977 -6.731 -19.993 1.00 60.94 240 ASP A N 1
ATOM 1898 C CA . ASP A 1 240 ? -2.583 -6.332 -19.785 1.00 60.94 240 ASP A CA 1
ATOM 1899 C C . ASP A 1 240 ? -2.358 -4.904 -20.323 1.00 60.94 240 ASP A C 1
ATOM 1901 O O . ASP A 1 240 ? -2.952 -4.505 -21.329 1.00 60.94 240 ASP A O 1
ATOM 1905 N N . SER A 1 241 ? -1.522 -4.114 -19.638 1.00 53.41 241 SER A N 1
ATOM 1906 C CA . SER A 1 241 ? -1.204 -2.746 -20.069 1.00 53.41 241 SER A CA 1
ATOM 1907 C C . SER A 1 241 ? -0.471 -2.767 -21.415 1.00 53.41 241 SER A C 1
ATOM 1909 O O . SER A 1 241 ? 0.465 -3.543 -21.591 1.00 53.41 241 SER A O 1
ATOM 1911 N N . LYS A 1 242 ? -0.854 -1.878 -22.344 1.00 47.56 242 LYS A N 1
ATOM 1912 C CA . LYS A 1 242 ? -0.209 -1.714 -23.666 1.00 47.56 242 LYS A CA 1
ATOM 1913 C C . LYS A 1 242 ? 1.263 -1.282 -23.594 1.00 47.56 242 LYS A C 1
ATOM 1915 O O . LYS A 1 242 ? 1.949 -1.323 -24.610 1.00 47.56 242 LYS A O 1
ATOM 1920 N N . ASP A 1 243 ? 1.736 -0.863 -22.421 1.00 46.09 243 ASP A N 1
ATOM 1921 C CA . ASP A 1 243 ? 3.100 -0.370 -22.202 1.00 46.09 243 ASP A CA 1
ATOM 1922 C C . ASP A 1 243 ? 4.197 -1.441 -22.367 1.00 46.09 243 ASP A C 1
ATOM 1924 O O . ASP A 1 243 ? 5.369 -1.075 -22.455 1.00 46.09 243 ASP A O 1
ATOM 1928 N N . ASP A 1 244 ? 3.855 -2.734 -22.442 1.00 47.41 244 ASP A N 1
ATOM 1929 C CA . ASP A 1 244 ? 4.817 -3.775 -22.817 1.00 47.41 244 ASP A CA 1
ATOM 1930 C C . ASP A 1 244 ? 4.810 -3.990 -24.338 1.00 47.41 244 ASP A C 1
ATOM 1932 O O . ASP A 1 244 ? 3.901 -4.599 -24.914 1.00 47.41 244 ASP A O 1
ATOM 1936 N N . ALA A 1 245 ? 5.867 -3.499 -24.991 1.00 40.38 245 ALA A N 1
ATOM 1937 C CA . ALA A 1 245 ? 6.126 -3.667 -26.417 1.00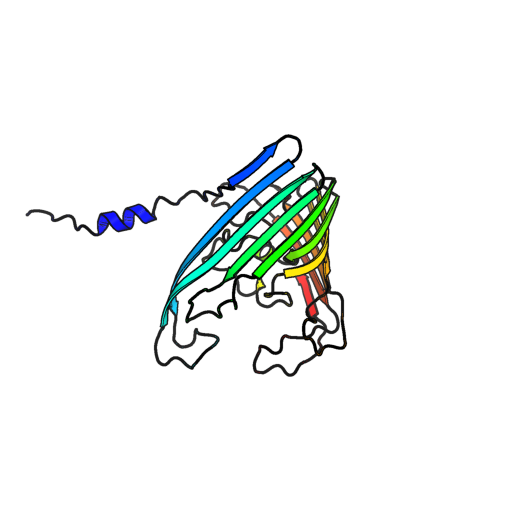 40.38 245 ALA A CA 1
ATOM 1938 C C . ALA A 1 245 ? 6.278 -5.160 -26.769 1.00 40.38 245 ALA A C 1
ATOM 1940 O O . ALA A 1 245 ? 7.365 -5.727 -26.721 1.00 40.38 245 ALA A O 1
ATOM 1941 N N . GLY A 1 246 ? 5.163 -5.813 -27.089 1.00 46.25 246 GLY A N 1
ATOM 1942 C CA . GLY A 1 246 ? 5.109 -7.240 -27.411 1.00 46.25 246 GLY A CA 1
ATOM 1943 C C . GLY A 1 246 ? 3.785 -7.909 -27.049 1.00 46.25 246 GLY A C 1
ATOM 1944 O O . GLY A 1 246 ? 3.469 -8.963 -27.600 1.00 46.25 246 GLY A O 1
ATOM 1945 N N . PHE A 1 247 ? 2.974 -7.292 -26.186 1.00 47.03 247 PHE A N 1
ATOM 1946 C CA . PHE A 1 247 ? 1.646 -7.801 -25.862 1.00 47.03 247 PHE A CA 1
ATOM 1947 C C . PHE A 1 247 ? 0.592 -7.109 -26.731 1.00 47.03 247 PHE A C 1
ATOM 1949 O O . PHE A 1 247 ? 0.167 -5.986 -26.473 1.00 47.03 247 PHE A O 1
ATOM 1956 N N . THR A 1 248 ? 0.120 -7.803 -27.771 1.00 52.56 248 THR A N 1
ATOM 1957 C CA . THR A 1 248 ? -1.222 -7.534 -28.312 1.00 52.56 248 THR A CA 1
ATOM 1958 C C . THR A 1 248 ? -2.212 -7.600 -27.153 1.00 52.56 248 THR A C 1
ATOM 1960 O O . THR A 1 248 ? -2.078 -8.497 -26.324 1.00 52.56 248 THR A O 1
ATOM 1963 N N . THR A 1 249 ? -3.175 -6.680 -27.073 1.00 55.59 249 THR A N 1
ATOM 1964 C CA . THR A 1 249 ? -4.142 -6.595 -25.967 1.00 55.59 249 THR A CA 1
ATOM 1965 C C . THR A 1 249 ? -4.927 -7.907 -25.847 1.00 55.59 249 THR A C 1
ATOM 1967 O O . THR A 1 249 ? -5.918 -8.126 -26.541 1.00 55.59 249 THR A O 1
ATOM 1970 N N . LEU A 1 250 ? -4.438 -8.824 -25.014 1.00 60.09 250 LEU A N 1
ATOM 1971 C CA . LEU A 1 250 ? -5.023 -10.138 -24.792 1.00 60.09 250 LEU A CA 1
ATOM 1972 C C . LEU A 1 250 ? -5.787 -10.078 -23.476 1.00 60.09 250 LEU A C 1
ATOM 1974 O O . LEU A 1 250 ? -5.199 -9.864 -22.421 1.00 60.09 250 LEU A O 1
ATOM 1978 N N . SER A 1 251 ? -7.098 -10.288 -23.548 1.00 69.44 251 SER A N 1
ATOM 1979 C CA . SER A 1 251 ? -7.905 -10.537 -22.358 1.00 69.44 251 SER A CA 1
ATOM 1980 C C . SER A 1 251 ? -7.581 -11.935 -21.832 1.00 69.44 251 SER A C 1
ATOM 1982 O O . SER A 1 251 ? -7.600 -12.904 -22.600 1.00 69.44 251 SER A O 1
ATOM 1984 N N . ARG A 1 252 ? -7.242 -12.055 -20.546 1.00 74.19 252 ARG A N 1
ATOM 1985 C CA . ARG A 1 252 ? -6.883 -13.334 -19.913 1.00 74.19 252 ARG A CA 1
ATOM 1986 C C . ARG A 1 252 ? -7.486 -13.450 -18.525 1.00 74.19 252 ARG A C 1
ATOM 1988 O O . ARG A 1 252 ? -7.552 -12.480 -17.782 1.00 74.19 252 ARG A O 1
ATOM 1995 N N . ASP A 1 253 ? -7.864 -14.655 -18.127 1.00 82.00 253 ASP A N 1
ATOM 1996 C CA . ASP A 1 253 ? -8.200 -14.900 -16.728 1.00 82.00 253 ASP A CA 1
ATOM 1997 C C . ASP A 1 253 ? -6.923 -14.942 -15.889 1.00 82.00 253 ASP A C 1
ATOM 1999 O O . ASP A 1 253 ? -5.972 -15.662 -16.197 1.00 82.00 253 ASP A O 1
ATOM 2003 N N . TYR A 1 254 ? -6.906 -14.170 -14.808 1.00 83.00 254 TYR A N 1
ATOM 2004 C CA . TYR A 1 254 ? -5.813 -14.142 -13.850 1.00 83.00 254 TYR A CA 1
ATOM 2005 C C . TYR A 1 254 ? -6.223 -14.836 -12.554 1.00 83.00 254 TYR A C 1
ATOM 2007 O O . TYR A 1 254 ? -7.292 -14.568 -11.997 1.00 83.00 254 TYR A O 1
ATOM 2015 N N . ARG A 1 255 ? -5.345 -15.716 -12.065 1.00 87.00 255 ARG A N 1
ATOM 2016 C CA . ARG A 1 255 ? -5.462 -16.427 -10.789 1.00 87.00 255 ARG A CA 1
ATOM 2017 C C . ARG A 1 255 ? -4.082 -16.537 -10.151 1.00 87.00 255 ARG A C 1
ATOM 2019 O O . ARG A 1 255 ? -3.139 -16.977 -10.801 1.00 87.00 255 ARG A O 1
ATOM 2026 N N . ALA A 1 256 ? -3.974 -16.205 -8.871 1.00 86.81 256 ALA A N 1
ATOM 2027 C CA . ALA A 1 256 ? -2.776 -16.437 -8.079 1.00 86.81 256 ALA A CA 1
ATOM 2028 C C . ALA A 1 256 ? -3.128 -16.839 -6.646 1.00 86.81 256 ALA A C 1
ATOM 2030 O O . ALA A 1 256 ? -4.104 -16.361 -6.070 1.00 86.81 256 ALA A O 1
ATOM 2031 N N . TRP A 1 257 ? -2.291 -17.686 -6.054 1.00 89.12 257 TRP A N 1
ATOM 2032 C CA . TRP A 1 257 ? -2.375 -18.091 -4.654 1.00 89.12 257 TRP A CA 1
ATOM 2033 C C . TRP A 1 257 ? -0.970 -18.333 -4.092 1.00 89.12 257 TRP A C 1
ATOM 2035 O O . TRP A 1 257 ? -0.030 -18.549 -4.861 1.00 89.12 257 TRP A O 1
ATOM 2045 N N . ALA A 1 258 ? -0.811 -18.178 -2.778 1.00 84.00 258 ALA A N 1
ATOM 2046 C CA . ALA A 1 258 ? 0.433 -18.425 -2.043 1.00 84.00 258 ALA A CA 1
ATOM 2047 C C . ALA A 1 258 ? 0.161 -18.629 -0.548 1.00 84.00 258 ALA A C 1
ATOM 2049 O O . ALA A 1 258 ? -0.961 -18.285 -0.100 1.00 84.00 258 ALA A O 1
#

Foldseek 3Di:
DDDDPDPVVVVVVVVPPPPDPPQDWDWPDDDQQKTKTKGKDWDKDWDWAAQVQQPDDDRDPGIDTDIFTQKIKIKMWMDNDPFKIWIWIWMWGGGRHPRDDTDPDIDTQDTWMWGPPDQAWIKIFFKDWFPFDQQLLEDQVQAPDVGDDCVCCVAWADSSTIFGWMWIWHDDQQKIKIKIKGFTQQPDPPGPDTKIKIKIKIKGWDFDHQSDSGGHHDPVPPGDTDMDMKMKIWIFQHWDDPPPPPDDGGGHTDIDID

Radius of gyration: 21.29 Å; chains: 1; bounding box: 74×38×50 Å

Secondary structure (DSSP, 8-state):
------TTHHHHHTSS---S-----EEEEEETTEEEEEEEEEEEEEEEE-TT---SSSPPSSPEEEEEEEEEEEEEEEEEETTEEEEEEEEEEEET-SSSPPPSS-EEEEEEEEEEEETTEEEEEEEEE-SS-HHHHB-TTS-SSSS--STTTSSSSBTTTEEEEEEEEEEETTEEEEEEEE--S---TT------EEEEEEEEESSS---SSSB----TTSS---EEEEEEEEEEEEEPPTTSTT----EEEEEEE-

Sequence (258 aa):
MKLRLCKWAVIAMLMLSLGSPSRAWVSLVDNDKGKLELETRLMFWGVSAGRDDVPSGPVQSENINDFFVRRARFLVRAKASPKLDIYLQLGQDNAGSKVLKPDAGFRIKDFYLNYKRAEGLQLLVGQFKVPFLRQNLESGFNQLLVDRATLPSLRPALEGQRDEGGMIWGNRKGFQYRVAVFDGSDQDATNNRSSFRAATRLSYNWFTPEPGVGYAGTTIGEKRILQVGLQGDTQNHRMDSKDDAGFTTLSRDYRAWA